Protein AF-A0A1X0QCR0-F1 (afdb_monomer_lite)

Secondary structure (DSSP, 8-state):
-------EEEEEEETTEEEEEETTEEEEEEE-SSHHHHHHHHHHHHTT---HHHHHHHHHHHHHS-TT-EEEES-HHHHHHIIIII---EEE-HHHHHHHGGGHHHHH-S-HHHHHHHHHHHHHHHHHTTHHHHHHHHHHHHHHHHHHHHHHHHHHHHTT-TTHHHH---HHHHHHHHHHHHHHTTT----S-HHHHHHHHH---SS---HHHHHHHHHHHHHHHHHHHHHHHHHHHHHHHHHHH-HHHHHHH--HHHHHHHHHHTTT-HHHHHHS-HHHHHHTT-HHHHHHHHHSTTSPPP--STGGGSHHHHT-TTHHHHHHHHHHHHHHHHHHHHHHHHH-

Foldseek 3Di:
DDPPDAWEWEWDDDLQWIFIDTPLHTDDTDGQPDLVSSLCQVVCLVVVNHDPVVVVVLLVVVVVDDLRHEYEDADPVSQVSCCPPVVGHYDYDPPVNVVSVVVVDVPRDPDPVVRVVSVVVSVCVVVVLCPLVVLVVVLVVLVVVLVVLLVVLLVLCCLFQVVVSVVDPDSLVSLVVLLVVLVVVVPDDDPPDPPVVVSVVPDPRPDDDDNVNSVVSNVSSVVSVVSVVVSVVSVVVSLVVCCVQQVLLCVLQVDSPLVSLLCVVVVSDLPVSLPDDLVCQLCAVVVVVQVVCVVPVPDDRDRDHSLLPDPVLVPDPPNNVVSSVSSVSSSVSSNVSVCVVPVD

Organism: NCBI:txid1081669

Structure (mmCIF, N/CA/C/O backbone):
data_AF-A0A1X0QCR0-F1
#
_entry.id   AF-A0A1X0QCR0-F1
#
loop_
_atom_site.group_PDB
_atom_site.id
_atom_site.type_symbol
_atom_site.label_atom_id
_atom_site.label_alt_id
_atom_site.label_comp_id
_atom_site.label_asym_id
_atom_site.label_entity_id
_atom_site.label_seq_id
_atom_site.pdbx_PDB_ins_code
_atom_site.Cartn_x
_atom_site.Cartn_y
_atom_site.Cartn_z
_atom_site.occupancy
_atom_site.B_iso_or_equiv
_atom_site.auth_seq_id
_atom_site.auth_comp_id
_atom_site.auth_asym_id
_atom_site.auth_atom_id
_atom_site.pdbx_PDB_model_num
ATOM 1 N N . MET A 1 1 ? 13.780 0.030 58.685 1.00 38.31 1 MET A N 1
ATOM 2 C CA . MET A 1 1 ? 13.747 0.295 57.231 1.00 38.31 1 MET A CA 1
ATOM 3 C C . MET A 1 1 ? 13.014 -0.879 56.593 1.00 38.31 1 MET A C 1
ATOM 5 O O . MET A 1 1 ? 13.618 -1.920 56.388 1.00 38.31 1 MET A O 1
ATOM 9 N N . PHE A 1 2 ? 11.688 -0.791 56.446 1.00 39.75 2 PHE A N 1
ATOM 10 C CA . PHE A 1 2 ? 10.903 -1.878 55.850 1.00 39.75 2 PHE A CA 1
ATOM 11 C C . PHE A 1 2 ? 11.213 -1.920 54.354 1.00 39.75 2 PHE A C 1
ATOM 13 O O . PHE A 1 2 ? 10.865 -0.988 53.629 1.00 39.75 2 PHE A O 1
ATOM 20 N N . ILE A 1 3 ? 11.904 -2.967 53.907 1.00 43.72 3 ILE A N 1
ATOM 21 C CA . ILE A 1 3 ? 12.048 -3.280 52.486 1.00 43.72 3 ILE A CA 1
ATOM 22 C C . ILE A 1 3 ? 10.630 -3.605 52.010 1.00 43.72 3 ILE A C 1
ATOM 24 O O . ILE A 1 3 ? 10.081 -4.645 52.359 1.00 43.72 3 ILE A O 1
ATOM 28 N N . LYS A 1 4 ? 9.979 -2.663 51.320 1.00 49.22 4 LYS A N 1
ATOM 29 C CA . LYS A 1 4 ? 8.677 -2.916 50.697 1.00 49.22 4 LYS A CA 1
ATOM 30 C C . LYS A 1 4 ? 8.915 -3.956 49.606 1.00 49.22 4 LYS A C 1
ATOM 32 O O . LYS A 1 4 ? 9.588 -3.644 48.628 1.00 49.22 4 LYS A O 1
ATOM 37 N N . GLU A 1 5 ? 8.410 -5.171 49.796 1.00 54.81 5 GLU A N 1
ATOM 38 C CA . GLU A 1 5 ? 8.389 -6.188 48.745 1.00 54.81 5 GLU A CA 1
ATOM 39 C C . GLU A 1 5 ? 7.627 -5.621 47.544 1.00 54.81 5 GLU A C 1
ATOM 41 O O . GLU A 1 5 ? 6.446 -5.280 47.642 1.00 54.81 5 GLU A O 1
ATOM 46 N N . THR A 1 6 ? 8.335 -5.436 46.433 1.00 64.56 6 THR A N 1
ATOM 47 C CA . THR A 1 6 ? 7.754 -5.013 45.163 1.00 64.56 6 THR A CA 1
ATOM 48 C C . THR A 1 6 ? 7.213 -6.246 44.455 1.00 64.56 6 THR A C 1
ATOM 50 O O . THR A 1 6 ? 7.964 -7.171 44.140 1.00 64.56 6 THR A O 1
ATOM 53 N N . ASN A 1 7 ? 5.906 -6.279 44.199 1.00 77.81 7 ASN A N 1
ATOM 54 C CA . ASN A 1 7 ? 5.314 -7.376 43.447 1.00 77.81 7 ASN A CA 1
ATOM 55 C C . ASN A 1 7 ? 5.505 -7.149 41.946 1.00 77.81 7 ASN A C 1
ATOM 57 O O . ASN A 1 7 ? 5.408 -6.026 41.441 1.00 77.81 7 ASN A O 1
ATOM 61 N N . LYS A 1 8 ? 5.775 -8.242 41.231 1.00 81.69 8 LYS A N 1
ATOM 62 C CA . LYS A 1 8 ? 5.911 -8.259 39.775 1.00 81.69 8 LYS A CA 1
ATOM 63 C C . LYS A 1 8 ? 4.679 -8.904 39.162 1.00 81.69 8 LYS A C 1
ATOM 65 O O . LYS A 1 8 ? 4.355 -10.054 39.455 1.00 81.69 8 LYS A O 1
ATOM 70 N N . TYR A 1 9 ? 4.018 -8.156 38.294 1.00 85.69 9 TYR A N 1
ATOM 71 C CA . TYR A 1 9 ? 2.889 -8.621 37.506 1.00 85.69 9 TYR A CA 1
ATOM 72 C C . TYR A 1 9 ? 3.331 -8.819 36.063 1.00 85.69 9 TYR A C 1
ATOM 74 O O . TYR A 1 9 ? 4.188 -8.095 35.573 1.00 85.69 9 TYR A O 1
ATOM 82 N N . TYR A 1 10 ? 2.740 -9.777 35.364 1.00 85.25 10 TYR A N 1
ATOM 83 C CA . TYR A 1 10 ? 3.115 -10.144 34.004 1.00 85.25 10 TYR A CA 1
ATOM 84 C C . TYR A 1 10 ? 1.912 -10.012 33.087 1.00 85.25 10 TYR A C 1
ATOM 86 O O . TYR A 1 10 ? 0.912 -10.704 33.288 1.00 85.25 10 TYR A O 1
ATOM 94 N N . LEU A 1 11 ? 2.012 -9.140 32.084 1.00 85.50 11 LEU A N 1
ATOM 95 C CA . LEU A 1 11 ? 0.997 -8.995 31.051 1.00 85.50 11 LEU A CA 1
ATOM 96 C C . LEU A 1 11 ? 1.223 -10.046 29.961 1.00 85.50 11 LEU A C 1
ATOM 98 O O . LEU A 1 11 ? 2.256 -10.072 29.293 1.00 85.50 11 LEU A O 1
ATOM 102 N N . LEU A 1 12 ? 0.226 -10.900 29.765 1.00 82.62 12 LEU A N 1
ATOM 103 C CA . LEU A 1 12 ? 0.170 -11.865 28.684 1.00 82.62 12 LEU A CA 1
ATOM 104 C C . LEU A 1 12 ? -0.829 -11.388 27.628 1.00 82.62 12 LEU A C 1
ATOM 106 O O . LEU A 1 12 ? -2.038 -11.330 27.865 1.00 82.62 12 LEU A O 1
ATOM 110 N N . GLU A 1 13 ? -0.304 -11.092 26.444 1.00 79.62 13 GLU A N 1
ATOM 111 C CA . GLU A 1 13 ? -1.092 -10.760 25.263 1.00 79.62 13 GLU A CA 1
ATOM 112 C C . GLU A 1 13 ? -1.375 -12.018 24.447 1.00 79.62 13 GLU A C 1
ATOM 114 O O . GLU A 1 13 ? -0.455 -12.745 24.054 1.00 79.62 13 GLU A O 1
ATOM 119 N N . ALA A 1 14 ? -2.652 -12.279 24.178 1.00 77.62 14 ALA A N 1
ATOM 120 C CA . ALA A 1 14 ? -3.066 -13.449 23.432 1.00 77.62 14 ALA A CA 1
ATOM 121 C C . ALA A 1 14 ? -4.138 -13.145 22.377 1.00 77.62 14 ALA A C 1
ATOM 123 O O . ALA A 1 14 ? -4.891 -12.178 22.506 1.00 77.62 14 ALA A O 1
ATOM 124 N N . PRO A 1 15 ? -4.286 -14.017 21.358 1.00 73.25 15 PRO A N 1
ATOM 125 C CA . PRO A 1 15 ? -5.301 -13.853 20.317 1.00 73.25 15 PRO A CA 1
ATOM 126 C C . PRO A 1 15 ? -6.730 -13.735 20.855 1.00 73.25 15 PRO A C 1
ATOM 128 O O . PRO A 1 15 ? -7.564 -13.084 20.239 1.00 73.25 15 PRO A O 1
ATOM 131 N N . MET A 1 16 ? -7.016 -14.363 21.999 1.00 76.44 16 MET A N 1
ATOM 132 C CA . MET A 1 16 ? -8.354 -14.421 22.598 1.00 76.44 16 MET A CA 1
ATOM 133 C C . MET A 1 16 ? -8.567 -13.415 23.735 1.00 76.44 16 MET A C 1
ATOM 135 O O . MET A 1 16 ? -9.680 -13.326 24.250 1.00 76.44 16 MET A O 1
ATOM 139 N N . GLY A 1 17 ? -7.539 -12.665 24.141 1.00 83.88 17 GLY A N 1
ATOM 140 C CA . GLY A 1 17 ? -7.666 -11.684 25.212 1.00 83.88 17 GLY A CA 1
ATOM 141 C C . GLY A 1 17 ? -6.346 -11.260 25.848 1.00 83.88 17 GLY A C 1
ATOM 142 O O . GLY A 1 17 ? -5.262 -11.620 25.392 1.00 83.88 17 GLY A O 1
ATOM 143 N N . LEU A 1 18 ? -6.467 -10.509 26.938 1.00 84.94 18 LEU A N 1
ATOM 144 C CA . LEU A 1 18 ? -5.365 -10.059 27.785 1.00 84.94 18 LEU A CA 1
ATOM 145 C C . LEU A 1 18 ? -5.492 -10.704 29.163 1.00 84.94 18 LEU A C 1
ATOM 147 O O . LEU A 1 18 ? -6.593 -10.801 29.708 1.00 84.94 18 LEU A O 1
ATOM 151 N N . ALA A 1 19 ? -4.378 -11.138 29.742 1.00 84.94 19 ALA A N 1
ATOM 152 C CA . ALA A 1 19 ? -4.336 -11.609 31.122 1.00 84.94 19 ALA A CA 1
ATOM 153 C C . ALA A 1 19 ? -3.150 -11.006 31.862 1.00 84.94 19 ALA A C 1
ATOM 155 O O . ALA A 1 19 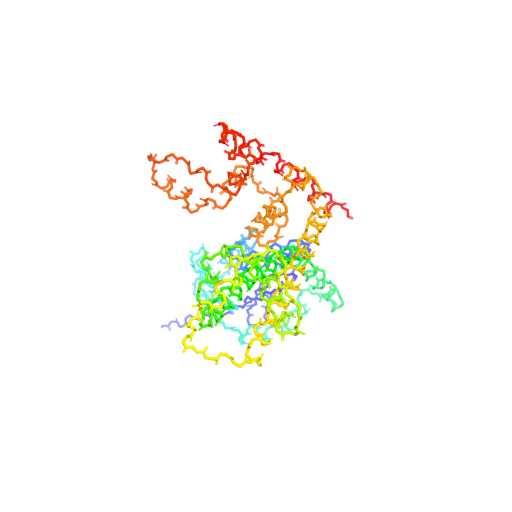? -2.090 -10.789 31.286 1.00 84.94 19 ALA A O 1
ATOM 156 N N . ILE A 1 20 ? -3.337 -10.760 33.151 1.00 86.31 20 ILE A N 1
ATOM 157 C CA . ILE A 1 20 ? -2.293 -10.332 34.068 1.00 86.31 20 ILE A CA 1
ATOM 158 C C . ILE A 1 20 ? -2.113 -11.429 35.109 1.00 86.31 20 ILE A C 1
ATOM 160 O O . ILE A 1 20 ? -3.081 -11.867 35.733 1.00 86.31 20 ILE A O 1
ATOM 164 N N . PHE A 1 21 ? -0.868 -11.849 35.303 1.00 83.12 21 PHE A N 1
ATOM 165 C CA . PHE A 1 21 ? -0.479 -12.846 36.293 1.00 83.12 21 PHE A CA 1
ATOM 166 C C . PHE A 1 21 ? 0.405 -12.223 37.369 1.00 83.12 21 PHE A C 1
ATOM 168 O O . PHE A 1 21 ? 1.190 -11.328 37.081 1.00 83.12 21 PHE A O 1
ATOM 175 N N . ASN A 1 22 ? 0.319 -12.731 38.593 1.00 83.94 22 ASN A N 1
ATOM 176 C CA . ASN A 1 22 ? 1.263 -12.458 39.673 1.00 83.94 22 ASN A CA 1
ATOM 177 C C . ASN A 1 22 ? 1.785 -13.803 40.183 1.00 83.94 22 ASN A C 1
ATOM 179 O O . ASN A 1 22 ? 0.985 -14.622 40.632 1.00 83.94 22 ASN A O 1
ATOM 183 N N . ASN A 1 23 ? 3.094 -14.051 40.080 1.00 74.12 23 ASN A N 1
ATOM 184 C CA . ASN A 1 23 ? 3.731 -15.300 40.523 1.00 74.12 23 ASN A CA 1
ATOM 185 C C . ASN A 1 23 ? 2.948 -16.566 40.102 1.00 74.12 23 ASN A C 1
ATOM 187 O O . ASN A 1 23 ? 2.582 -17.385 40.945 1.00 74.12 23 ASN A O 1
ATOM 191 N N . ASN A 1 24 ? 2.646 -16.690 38.801 1.00 71.19 24 ASN A N 1
ATOM 192 C CA . ASN A 1 24 ? 1.890 -17.801 38.189 1.00 71.19 24 ASN A CA 1
ATOM 193 C C . ASN A 1 24 ? 0.429 -17.963 38.657 1.00 71.19 24 ASN A C 1
ATOM 195 O O . ASN A 1 24 ? -0.231 -18.962 38.381 1.00 71.19 24 ASN A O 1
ATOM 199 N N . ARG A 1 25 ? -0.122 -16.973 39.363 1.00 78.56 25 ARG A N 1
ATOM 200 C CA . ARG A 1 25 ? -1.554 -16.908 39.669 1.00 78.56 25 ARG A CA 1
ATOM 201 C C . ARG A 1 25 ? -2.221 -15.862 38.800 1.00 78.56 25 ARG A C 1
ATOM 203 O O . ARG A 1 25 ? -1.715 -14.749 38.656 1.00 78.56 25 ARG A O 1
ATOM 210 N N . LEU A 1 26 ? -3.371 -16.219 38.238 1.00 80.50 26 LEU A N 1
ATOM 211 C CA . LEU A 1 26 ? -4.187 -15.289 37.470 1.00 80.50 26 LEU A CA 1
ATOM 212 C C . LEU A 1 26 ? -4.674 -14.163 38.388 1.00 80.50 26 LEU A C 1
ATOM 214 O O . LEU A 1 26 ? -5.344 -14.426 39.385 1.00 80.50 26 LEU A O 1
ATOM 218 N N . PHE A 1 27 ? -4.333 -12.923 38.049 1.00 82.69 27 PHE A N 1
ATOM 219 C CA . PHE A 1 27 ? -4.768 -11.738 38.783 1.00 82.69 27 PHE A CA 1
ATOM 220 C C . PHE A 1 27 ? -5.999 -11.111 38.133 1.00 82.69 27 PHE A C 1
ATOM 222 O O . PHE A 1 27 ? -7.003 -10.865 38.792 1.00 82.69 27 PHE A O 1
ATOM 229 N N . SER A 1 28 ? -5.931 -10.874 36.823 1.00 82.88 28 SER A N 1
ATOM 230 C CA . SER A 1 28 ? -7.040 -10.321 36.051 1.00 82.88 28 SER A CA 1
ATOM 231 C C . SER A 1 28 ? -7.006 -10.855 34.627 1.00 82.88 28 SER A C 1
ATOM 233 O O . SER A 1 28 ? -5.938 -11.128 34.081 1.00 82.88 28 SER A O 1
ATOM 235 N N . MET A 1 29 ? -8.175 -11.017 34.017 1.00 84.00 29 MET A N 1
ATOM 236 C CA . MET A 1 29 ? -8.309 -11.497 32.647 1.00 84.00 29 MET A CA 1
ATOM 237 C C . MET A 1 29 ? -9.437 -10.763 31.943 1.00 84.00 29 MET A C 1
ATOM 239 O O . MET A 1 29 ? -10.523 -10.596 32.493 1.00 84.00 29 MET A O 1
ATOM 243 N N . ARG A 1 30 ? -9.205 -10.433 30.674 1.00 84.06 30 ARG A N 1
ATOM 244 C CA . ARG A 1 30 ? -10.224 -9.926 29.766 1.00 84.06 30 ARG A CA 1
ATOM 245 C C . ARG A 1 30 ? -10.212 -10.728 28.474 1.00 84.06 30 ARG A C 1
ATOM 247 O O . ARG A 1 30 ? -9.225 -10.718 27.745 1.00 84.06 30 ARG A O 1
ATOM 254 N N . LYS A 1 31 ? -11.313 -11.428 28.195 1.00 83.19 31 LYS A N 1
ATOM 255 C CA . LYS A 1 31 ? -11.513 -12.136 26.923 1.00 83.19 31 LYS A CA 1
ATOM 256 C C . LYS A 1 31 ? -12.106 -11.186 25.889 1.00 83.19 31 LYS A C 1
ATOM 258 O O . LYS A 1 31 ? -12.946 -10.354 26.226 1.00 83.19 31 LYS A O 1
ATOM 263 N N . TYR A 1 32 ? -11.690 -11.329 24.638 1.00 83.12 32 TYR A N 1
ATOM 264 C CA . TYR A 1 32 ? -12.327 -10.633 23.528 1.00 83.12 32 TYR A CA 1
ATOM 265 C C . TYR A 1 32 ? -13.681 -11.272 23.224 1.00 83.12 32 TYR A C 1
ATOM 267 O O . TYR A 1 32 ? -13.812 -12.495 23.197 1.00 83.12 32 TYR A O 1
ATOM 275 N N . SER A 1 33 ? -14.693 -10.436 23.004 1.00 77.19 33 SER A N 1
ATOM 276 C CA . SER A 1 33 ? -16.074 -10.877 22.768 1.00 77.19 33 SER A CA 1
ATOM 277 C C . SER A 1 33 ? -16.274 -11.555 21.410 1.00 77.19 33 SER A C 1
ATOM 279 O O . SER A 1 33 ? -17.130 -12.425 21.278 1.00 77.19 33 SER A O 1
ATOM 281 N N . SER A 1 34 ? -15.488 -11.180 20.399 1.00 75.69 34 SER A N 1
ATOM 282 C CA . SER A 1 34 ? -15.561 -11.726 19.042 1.00 75.69 34 SER A CA 1
ATOM 283 C C . SER A 1 34 ? -14.207 -11.653 18.333 1.00 75.69 34 SER A C 1
ATOM 285 O O . SER A 1 34 ? -13.315 -10.910 18.752 1.00 75.69 34 SER A O 1
ATOM 287 N N . VAL A 1 35 ? -14.072 -12.380 17.216 1.00 71.50 35 VAL A N 1
ATOM 288 C CA . VAL A 1 35 ? -12.889 -12.310 16.334 1.00 71.50 35 VAL A CA 1
ATOM 289 C C . VAL A 1 35 ? -12.673 -10.878 15.824 1.00 71.50 35 VAL A C 1
ATOM 291 O O . VAL A 1 35 ? -11.534 -10.433 15.706 1.00 71.50 35 VAL A O 1
ATOM 294 N N . ASP A 1 36 ? -13.752 -10.127 15.585 1.00 66.38 36 ASP A N 1
ATOM 295 C CA . ASP A 1 36 ? -13.696 -8.708 15.210 1.00 66.38 36 ASP A CA 1
ATOM 296 C C . ASP A 1 36 ? -13.156 -7.814 16.316 1.00 66.38 36 ASP A C 1
ATOM 298 O O . ASP A 1 36 ? -12.321 -6.946 16.058 1.00 66.38 36 ASP A O 1
ATOM 302 N N . ASN A 1 37 ? -13.615 -8.032 17.549 1.00 73.69 37 ASN A N 1
ATOM 303 C CA . ASN A 1 37 ? -13.112 -7.283 18.690 1.00 73.69 37 ASN A CA 1
ATOM 304 C C . ASN A 1 37 ? -11.627 -7.605 18.929 1.00 73.69 37 ASN A C 1
ATOM 306 O O . ASN A 1 37 ? -10.811 -6.707 19.108 1.00 73.69 37 ASN A O 1
ATOM 310 N N . ALA A 1 38 ? -11.246 -8.880 18.827 1.00 75.88 38 ALA A N 1
ATOM 311 C CA . ALA A 1 38 ? -9.852 -9.298 18.925 1.00 75.88 38 ALA A CA 1
ATOM 312 C C . ALA A 1 38 ? -8.971 -8.675 17.839 1.00 75.88 38 ALA A C 1
ATOM 314 O O . ALA A 1 38 ? -7.887 -8.187 18.146 1.00 75.88 38 ALA A O 1
ATOM 315 N N . PHE A 1 39 ? -9.441 -8.643 16.590 1.00 71.12 39 PHE A N 1
ATOM 316 C CA . PHE A 1 39 ? -8.726 -7.997 15.493 1.00 71.12 39 PHE A CA 1
ATOM 317 C C . PHE A 1 39 ? -8.468 -6.516 15.797 1.00 71.12 39 PHE A C 1
ATOM 319 O O . PHE A 1 39 ? -7.309 -6.108 15.802 1.00 71.12 39 PHE A O 1
ATOM 326 N N . LYS A 1 40 ? -9.516 -5.747 16.135 1.00 71.81 40 LYS A N 1
ATOM 327 C CA . LYS A 1 40 ? -9.412 -4.314 16.477 1.00 71.81 40 LYS A CA 1
ATOM 328 C C . LYS A 1 40 ? -8.470 -4.056 17.652 1.00 71.81 40 LYS A C 1
ATOM 330 O O . LYS A 1 40 ? -7.679 -3.121 17.623 1.00 71.81 40 LYS A O 1
ATOM 335 N N . ASN A 1 41 ? -8.550 -4.887 18.685 1.00 75.44 41 ASN A N 1
ATOM 336 C CA . ASN A 1 41 ? -7.736 -4.744 19.885 1.00 75.44 41 ASN A CA 1
ATOM 337 C C . ASN A 1 41 ? -6.261 -5.069 19.623 1.00 75.44 41 ASN A C 1
ATOM 339 O O . ASN A 1 41 ? -5.390 -4.327 20.062 1.00 75.44 41 ASN A O 1
ATOM 343 N N . ILE A 1 42 ? -5.963 -6.119 18.856 1.00 74.25 42 ILE A N 1
ATOM 344 C CA . ILE A 1 42 ? -4.585 -6.503 18.517 1.00 74.25 42 ILE A CA 1
ATOM 345 C C . ILE A 1 42 ? -3.942 -5.490 17.561 1.00 74.25 42 ILE A C 1
ATOM 347 O O . ILE A 1 42 ? -2.775 -5.137 17.740 1.00 74.25 42 ILE A O 1
ATOM 351 N N . THR A 1 43 ? -4.671 -5.003 16.550 1.00 68.50 43 THR A N 1
ATOM 352 C CA . THR A 1 43 ? -4.166 -3.934 15.670 1.00 68.50 43 THR A CA 1
ATOM 353 C C . THR A 1 43 ? -4.006 -2.620 16.431 1.00 68.50 43 THR A C 1
ATOM 355 O O . THR A 1 43 ? -3.002 -1.934 16.249 1.00 68.50 43 THR A O 1
ATOM 358 N N . GLY A 1 44 ? -4.943 -2.307 17.329 1.00 71.69 44 GLY A N 1
ATOM 359 C CA . GLY A 1 44 ? -4.889 -1.150 18.217 1.00 71.69 44 GLY A CA 1
ATOM 360 C C . GLY A 1 44 ? -3.666 -1.159 19.131 1.00 71.69 44 GLY A C 1
ATOM 361 O O . GLY A 1 44 ? -2.953 -0.162 19.186 1.00 71.69 44 GLY A O 1
ATOM 362 N N . ILE A 1 45 ? -3.360 -2.296 19.767 1.00 73.56 45 ILE A N 1
ATOM 363 C CA . ILE A 1 45 ? -2.158 -2.471 20.600 1.00 73.56 45 ILE A CA 1
ATOM 364 C C . ILE A 1 45 ? -0.884 -2.196 19.788 1.00 73.56 45 ILE A C 1
ATOM 366 O O . ILE A 1 45 ? -0.054 -1.393 20.208 1.00 73.56 45 ILE A O 1
ATOM 370 N N . LYS A 1 46 ? -0.757 -2.784 18.589 1.00 70.62 46 LYS A N 1
ATOM 371 C CA . LYS A 1 46 ? 0.412 -2.577 17.713 1.00 70.62 46 LYS A CA 1
ATOM 372 C C . LYS A 1 46 ? 0.579 -1.130 17.250 1.00 70.62 46 LYS A C 1
ATOM 374 O O . LYS A 1 46 ? 1.701 -0.661 17.102 1.00 70.62 46 LYS A O 1
ATOM 379 N N . ASN A 1 47 ? -0.529 -0.437 17.001 1.00 66.75 47 ASN A N 1
ATOM 380 C CA . ASN A 1 47 ? -0.532 0.945 16.523 1.00 66.75 47 ASN A CA 1
ATOM 381 C C . ASN A 1 47 ? -0.585 1.977 17.668 1.00 66.75 47 ASN A C 1
ATOM 383 O O . ASN A 1 47 ? -0.728 3.167 17.391 1.00 66.75 47 ASN A O 1
ATOM 387 N N . LEU A 1 48 ? -0.518 1.540 18.935 1.00 68.69 48 LEU A N 1
ATOM 388 C CA . LEU A 1 48 ? -0.691 2.364 20.142 1.00 68.69 48 LEU A CA 1
ATOM 389 C C . LEU A 1 48 ? -2.042 3.101 20.232 1.00 68.69 48 LEU A C 1
ATOM 391 O O . LEU A 1 48 ? -2.190 4.070 20.978 1.00 68.69 48 LEU A O 1
ATOM 395 N N . ASN A 1 49 ? -3.053 2.633 19.500 1.00 70.38 49 ASN A N 1
ATOM 396 C CA . ASN A 1 49 ? -4.416 3.148 19.545 1.00 70.38 49 ASN A CA 1
ATOM 397 C C . ASN A 1 49 ? -5.315 2.164 20.301 1.00 70.38 49 ASN A C 1
ATOM 399 O O . ASN A 1 49 ? -5.996 1.323 19.714 1.00 70.38 49 ASN A O 1
ATOM 403 N N . PHE A 1 50 ? -5.259 2.236 21.628 1.00 74.31 50 PHE A N 1
ATOM 404 C CA . PHE A 1 50 ? -5.978 1.321 22.509 1.00 74.31 50 PHE A CA 1
ATOM 405 C C . PHE A 1 50 ? -7.473 1.640 22.548 1.00 74.31 50 PHE A C 1
ATOM 407 O O . PHE A 1 50 ? -7.866 2.792 22.738 1.00 74.31 50 PHE A O 1
ATOM 414 N N . SER A 1 51 ? -8.301 0.601 22.427 1.00 73.94 51 SER A N 1
ATOM 415 C CA . SER A 1 51 ? -9.742 0.703 22.646 1.00 73.94 51 SER A CA 1
ATOM 416 C C . SER A 1 51 ? -10.058 1.057 24.103 1.00 73.94 51 SER A C 1
ATOM 418 O O . SER A 1 51 ? -9.280 0.765 25.020 1.00 73.94 51 SER A O 1
ATOM 420 N N . ASP A 1 52 ? -11.231 1.647 24.334 1.00 75.50 52 ASP A N 1
ATOM 421 C CA . ASP A 1 52 ? -11.685 1.996 25.686 1.00 75.50 52 ASP A CA 1
ATOM 422 C C . ASP A 1 52 ? -11.783 0.761 26.596 1.00 75.50 52 ASP A C 1
ATOM 424 O O . ASP A 1 52 ? -11.509 0.846 27.792 1.00 75.50 52 ASP A O 1
ATOM 428 N N . GLU A 1 53 ? -12.068 -0.417 26.030 1.00 77.19 53 GLU A N 1
ATOM 429 C CA . GLU A 1 53 ? -12.063 -1.692 26.755 1.00 77.19 53 GLU A CA 1
ATOM 430 C C . GLU A 1 53 ? -10.675 -2.029 27.319 1.00 77.19 53 GLU A C 1
ATOM 432 O O . GLU A 1 53 ? -10.542 -2.417 28.481 1.00 77.19 53 GLU A O 1
ATOM 437 N N . ILE A 1 54 ? -9.617 -1.867 26.525 1.00 79.31 54 ILE A N 1
ATOM 438 C CA . ILE A 1 54 ? -8.253 -2.143 26.990 1.00 79.31 54 ILE A CA 1
ATOM 439 C C . ILE A 1 54 ? -7.814 -1.086 28.009 1.00 79.31 54 ILE A C 1
ATOM 441 O O . ILE A 1 54 ? -7.196 -1.415 29.022 1.00 79.31 54 ILE A O 1
ATOM 445 N N . ARG A 1 55 ? -8.179 0.182 27.798 1.00 80.44 55 ARG A N 1
ATOM 446 C CA . ARG A 1 55 ? -7.880 1.254 28.760 1.00 80.44 55 ARG A CA 1
ATOM 447 C C . ARG A 1 55 ? -8.536 0.999 30.112 1.00 80.44 55 ARG A C 1
ATOM 449 O O . ARG A 1 55 ? -7.861 1.081 31.134 1.00 80.44 55 ARG A O 1
ATOM 456 N N . LEU A 1 56 ? -9.817 0.624 30.122 1.00 82.06 56 LEU A N 1
ATOM 457 C CA . LEU A 1 56 ? -10.533 0.257 31.346 1.00 82.06 56 LEU A CA 1
ATOM 458 C C . LEU A 1 56 ? -9.849 -0.903 32.076 1.00 82.06 56 LEU A C 1
ATOM 460 O O . LEU A 1 56 ? -9.707 -0.844 33.292 1.00 82.06 56 LEU A O 1
ATOM 464 N N . PHE A 1 57 ? -9.357 -1.907 31.343 1.00 84.31 57 PHE A N 1
ATOM 465 C CA . PHE A 1 57 ? -8.637 -3.044 31.927 1.00 84.31 57 PHE A CA 1
ATOM 466 C C . PHE A 1 57 ? -7.371 -2.609 32.682 1.00 84.31 57 PHE A C 1
ATOM 468 O O . PHE A 1 57 ? -7.133 -3.038 33.811 1.00 84.31 57 PHE A O 1
ATOM 475 N N . PHE A 1 58 ? -6.578 -1.707 32.099 1.00 82.50 58 PHE A N 1
ATOM 476 C CA . PHE A 1 58 ? -5.382 -1.183 32.761 1.00 82.50 58 PHE A CA 1
ATOM 477 C C . PHE A 1 58 ? -5.704 -0.233 33.921 1.00 82.50 58 PHE A C 1
ATOM 479 O O . PHE A 1 58 ? -4.993 -0.229 34.926 1.00 82.50 58 PHE A O 1
ATOM 486 N N . VAL A 1 59 ? -6.785 0.544 33.828 1.00 82.38 59 VAL A N 1
ATOM 487 C CA . VAL A 1 59 ? -7.250 1.399 34.933 1.00 82.38 59 VAL A CA 1
ATOM 488 C C . VAL A 1 59 ? -7.734 0.557 36.118 1.00 82.38 59 VAL A C 1
ATOM 490 O O . VAL A 1 59 ? -7.430 0.887 37.264 1.00 82.38 59 VAL A O 1
ATOM 493 N N . GLU A 1 60 ? -8.452 -0.538 35.867 1.00 81.88 60 GLU A N 1
ATOM 494 C CA . GLU A 1 60 ? -8.859 -1.502 36.898 1.00 81.88 60 GLU A CA 1
ATOM 495 C C . GLU A 1 60 ? -7.647 -2.156 37.562 1.00 81.88 60 GLU A C 1
ATOM 497 O O . GLU A 1 60 ? -7.571 -2.192 38.791 1.00 81.88 60 GLU A O 1
ATOM 502 N N . TYR A 1 61 ? -6.659 -2.583 36.768 1.00 82.31 61 TYR A N 1
ATOM 503 C CA . TYR A 1 61 ? -5.386 -3.081 37.288 1.00 82.31 61 TYR A CA 1
ATOM 504 C C . TYR A 1 61 ? -4.708 -2.049 38.199 1.00 82.31 61 TYR A C 1
ATOM 506 O O . TYR A 1 61 ? -4.342 -2.373 39.326 1.00 82.31 61 TYR A O 1
ATOM 514 N N . LYS A 1 62 ? -4.612 -0.788 37.763 1.00 80.94 62 LYS A N 1
ATOM 515 C CA . LYS A 1 62 ? -3.994 0.280 38.556 1.00 80.94 62 LYS A CA 1
ATOM 516 C C . LYS A 1 62 ? -4.699 0.509 39.893 1.00 80.94 62 LYS A C 1
ATOM 518 O O . LYS A 1 62 ? -4.034 0.742 40.891 1.00 80.94 62 LYS A O 1
ATOM 523 N N . LYS A 1 63 ? -6.033 0.443 39.934 1.00 79.56 63 LYS A N 1
ATOM 524 C CA . LYS A 1 63 ? -6.792 0.590 41.190 1.00 79.56 63 LYS A CA 1
ATOM 525 C C . LYS A 1 63 ? -6.561 -0.571 42.160 1.00 79.56 63 LYS A C 1
ATOM 527 O O . LYS A 1 63 ? -6.662 -0.376 43.366 1.00 79.56 63 LYS A O 1
ATOM 532 N N . ALA A 1 64 ? -6.305 -1.767 41.637 1.00 77.75 64 ALA A N 1
ATOM 533 C CA . ALA A 1 64 ? -6.147 -2.980 42.431 1.00 77.75 64 ALA A CA 1
ATOM 534 C C . ALA A 1 64 ? -4.706 -3.208 42.925 1.00 77.75 64 ALA A C 1
ATOM 536 O O . ALA A 1 64 ? -4.486 -4.021 43.822 1.00 77.75 64 ALA A O 1
ATOM 537 N N . VAL A 1 65 ? -3.731 -2.506 42.345 1.00 79.62 65 VAL A N 1
ATOM 538 C CA . VAL A 1 65 ? -2.297 -2.716 42.568 1.00 79.62 65 VAL A CA 1
ATOM 539 C C . VAL A 1 65 ? -1.666 -1.492 43.232 1.00 79.62 65 VAL A C 1
ATOM 541 O O . VAL A 1 65 ? -2.159 -0.374 43.113 1.00 79.62 65 VAL A O 1
ATOM 544 N N . LYS A 1 66 ? -0.588 -1.695 43.994 1.00 76.00 66 LYS A N 1
ATOM 545 C CA . LYS A 1 66 ? 0.082 -0.607 44.713 1.00 76.00 66 LYS A CA 1
ATOM 546 C C . LYS A 1 66 ? 1.015 0.161 43.773 1.00 76.00 66 LYS A C 1
ATOM 548 O O . LYS A 1 66 ? 1.647 -0.431 42.906 1.00 76.00 66 LYS A O 1
ATOM 553 N N . ASP A 1 67 ? 1.198 1.462 44.012 1.00 69.31 67 ASP A N 1
ATOM 554 C CA . ASP A 1 67 ? 1.981 2.365 43.139 1.00 69.31 67 ASP A CA 1
ATOM 555 C C . ASP A 1 67 ? 3.467 1.987 42.944 1.00 69.31 67 ASP A C 1
ATOM 557 O O . ASP A 1 67 ? 4.155 2.550 42.090 1.00 69.31 67 ASP A O 1
ATOM 561 N N . TYR A 1 68 ? 3.996 1.075 43.762 1.00 65.25 68 TYR A N 1
ATOM 562 C CA . TYR A 1 68 ? 5.385 0.614 43.703 1.00 65.25 68 TYR A CA 1
ATOM 563 C C . TYR A 1 68 ? 5.571 -0.750 43.025 1.00 65.25 68 TYR A C 1
ATOM 565 O O . TYR A 1 68 ? 6.713 -1.190 42.892 1.00 65.25 68 TYR A O 1
ATOM 573 N N . ASP A 1 69 ? 4.493 -1.401 42.595 1.00 78.25 69 ASP A N 1
ATOM 574 C CA . ASP A 1 69 ? 4.555 -2.673 41.876 1.00 78.25 69 ASP A CA 1
ATOM 575 C C . ASP A 1 69 ? 4.860 -2.453 40.382 1.00 78.25 69 ASP A C 1
ATOM 577 O O . ASP A 1 69 ? 4.561 -1.398 39.815 1.00 78.25 69 ASP A O 1
ATOM 581 N N . PHE A 1 70 ? 5.464 -3.455 39.737 1.00 82.00 70 PHE A N 1
ATOM 582 C CA . PHE A 1 70 ? 5.886 -3.381 38.333 1.00 82.00 70 PHE A CA 1
ATOM 583 C C . PHE A 1 70 ? 5.052 -4.299 37.443 1.00 82.00 70 PHE A C 1
ATOM 585 O O . PHE A 1 70 ? 4.828 -5.462 37.784 1.00 82.00 70 PHE A O 1
ATOM 592 N N . LEU A 1 71 ? 4.652 -3.794 36.272 1.00 84.75 71 LEU A N 1
ATOM 593 C CA . LEU A 1 71 ? 4.047 -4.590 35.206 1.00 84.75 71 LEU A CA 1
ATOM 594 C C . LEU A 1 71 ? 5.090 -4.947 34.142 1.00 84.75 71 LEU A C 1
ATOM 596 O O . LEU A 1 71 ? 5.694 -4.081 33.519 1.00 84.75 71 LEU A O 1
ATOM 600 N N . ILE A 1 72 ? 5.283 -6.234 33.907 1.00 84.62 72 ILE A N 1
ATOM 601 C CA . ILE A 1 72 ? 6.212 -6.757 32.915 1.00 84.62 72 ILE A CA 1
ATOM 602 C C . ILE A 1 72 ? 5.465 -6.946 31.598 1.00 84.62 72 ILE A C 1
ATOM 604 O O . ILE A 1 72 ? 4.438 -7.628 31.557 1.00 84.62 72 ILE A O 1
ATOM 608 N N . VAL A 1 73 ? 5.982 -6.334 30.535 1.00 84.69 73 VAL A N 1
ATOM 609 C CA . VAL A 1 73 ? 5.378 -6.299 29.195 1.00 84.69 73 VAL A CA 1
ATOM 610 C C . VAL A 1 73 ? 6.359 -6.793 28.126 1.00 84.69 73 VAL A C 1
ATOM 612 O O . VAL A 1 73 ? 7.569 -6.838 28.353 1.00 84.69 73 VAL A O 1
ATOM 615 N N . ASN A 1 74 ? 5.841 -7.193 26.961 1.00 81.81 74 ASN A N 1
ATOM 616 C CA . ASN A 1 74 ? 6.665 -7.698 25.854 1.00 81.81 74 ASN A CA 1
ATOM 617 C C . ASN A 1 74 ? 7.276 -6.581 25.001 1.00 81.81 74 ASN A C 1
ATOM 619 O O . ASN A 1 74 ? 8.413 -6.717 24.551 1.00 81.81 74 ASN A O 1
ATOM 623 N N . ASP A 1 75 ? 6.529 -5.494 24.793 1.00 81.31 75 ASP A N 1
ATOM 624 C CA . ASP A 1 75 ? 6.871 -4.455 23.824 1.00 81.31 75 ASP A CA 1
ATOM 625 C C . ASP A 1 75 ? 7.283 -3.142 24.498 1.00 81.31 75 ASP A C 1
ATOM 627 O O . ASP A 1 75 ? 6.671 -2.675 25.464 1.00 81.31 75 ASP A O 1
ATOM 631 N N . LYS A 1 76 ? 8.329 -2.513 23.949 1.00 81.88 76 LYS A N 1
ATOM 632 C CA . LYS A 1 76 ? 8.867 -1.240 24.450 1.00 81.88 76 LYS A CA 1
ATOM 633 C C . LYS A 1 76 ? 7.885 -0.082 24.253 1.00 81.88 76 LYS A C 1
ATOM 635 O O . LYS A 1 76 ? 7.727 0.740 25.150 1.00 81.88 76 LYS A O 1
ATOM 640 N N . ASP A 1 77 ? 7.199 -0.052 23.117 1.00 79.06 77 ASP A N 1
ATOM 641 C CA . ASP A 1 77 ? 6.240 1.007 22.796 1.00 79.06 77 ASP A CA 1
ATOM 642 C C . ASP A 1 77 ? 5.018 0.952 23.727 1.00 79.06 77 ASP A C 1
ATOM 644 O O . ASP A 1 77 ? 4.525 1.979 24.197 1.00 79.06 77 ASP A O 1
ATOM 648 N N . LEU A 1 78 ? 4.580 -0.263 24.077 1.00 79.62 78 LEU A N 1
ATOM 649 C CA . LEU A 1 78 ? 3.508 -0.479 25.043 1.00 79.62 78 LEU A CA 1
ATOM 650 C C . LEU A 1 78 ? 3.923 -0.036 26.452 1.00 79.62 78 LEU A C 1
ATOM 652 O O . LEU A 1 78 ? 3.132 0.600 27.147 1.00 79.62 78 LEU A O 1
ATOM 656 N N . LYS A 1 79 ? 5.176 -0.290 26.854 1.00 83.81 79 LYS A N 1
ATOM 657 C CA . LYS A 1 79 ? 5.738 0.270 28.091 1.00 83.81 79 LYS A CA 1
ATOM 658 C C . LYS A 1 79 ? 5.650 1.801 28.101 1.00 83.81 79 LYS A C 1
ATOM 660 O O . LYS A 1 79 ? 5.135 2.363 29.066 1.00 83.81 79 LYS A O 1
ATOM 665 N N . GLU A 1 80 ? 6.130 2.469 27.050 1.00 82.00 80 GLU A N 1
ATOM 666 C CA . GLU A 1 80 ? 6.131 3.939 26.989 1.00 82.00 80 GLU A CA 1
ATOM 667 C C . GLU A 1 80 ? 4.710 4.515 27.069 1.00 82.00 80 GLU A C 1
ATOM 669 O O . GLU A 1 80 ? 4.486 5.521 27.746 1.00 82.00 80 GLU A O 1
ATOM 674 N N . TYR A 1 81 ? 3.740 3.857 26.429 1.00 80.56 81 TYR A N 1
ATOM 675 C CA . TYR A 1 81 ? 2.333 4.241 26.516 1.00 80.56 81 TYR A CA 1
ATOM 676 C C . TYR A 1 81 ? 1.777 4.103 27.939 1.00 80.56 81 TYR A C 1
ATOM 678 O O . TYR A 1 81 ? 1.172 5.041 28.462 1.00 80.56 81 TYR A O 1
ATOM 686 N N . LEU A 1 82 ? 1.997 2.957 28.590 1.00 81.94 82 LEU A N 1
ATOM 687 C CA . LEU A 1 82 ? 1.490 2.699 29.941 1.00 81.94 82 LEU A CA 1
ATOM 688 C C . LEU A 1 82 ? 2.070 3.663 30.983 1.00 81.94 82 LEU A C 1
ATOM 690 O O . LEU A 1 82 ? 1.347 4.098 31.882 1.00 81.94 82 LEU A O 1
ATOM 694 N N . GLU A 1 83 ? 3.346 4.028 30.848 1.00 83.69 83 GLU A N 1
ATOM 695 C CA . GLU A 1 83 ? 4.006 4.984 31.740 1.00 83.69 83 GLU A CA 1
ATOM 696 C C . GLU A 1 83 ? 3.487 6.414 31.537 1.00 83.69 83 GLU A C 1
ATOM 698 O O . GLU A 1 83 ? 3.244 7.116 32.519 1.00 83.69 83 GLU A O 1
ATOM 703 N N . ARG A 1 84 ? 3.273 6.847 30.286 1.00 82.00 84 ARG A N 1
ATOM 704 C CA . ARG A 1 84 ? 2.846 8.224 29.979 1.00 82.00 84 ARG A CA 1
ATOM 705 C C . ARG A 1 84 ? 1.359 8.474 30.208 1.00 82.00 84 ARG A C 1
ATOM 707 O O . ARG A 1 84 ? 1.004 9.487 30.799 1.00 82.00 84 ARG A O 1
ATOM 714 N N . GLU A 1 85 ? 0.500 7.579 29.730 1.00 78.69 85 GLU A N 1
ATOM 715 C CA . GLU A 1 85 ? -0.951 7.813 29.669 1.00 78.69 85 GLU A CA 1
ATOM 716 C C . GLU A 1 85 ? -1.679 7.272 30.902 1.00 78.69 85 GLU A C 1
ATOM 718 O O . GLU A 1 85 ? -2.585 7.911 31.432 1.00 78.69 85 GLU A O 1
ATOM 723 N N . ILE A 1 86 ? -1.279 6.093 31.388 1.00 76.75 86 ILE A N 1
ATOM 724 C CA . ILE A 1 86 ? -1.963 5.406 32.499 1.00 76.75 86 ILE A CA 1
ATOM 725 C C . ILE A 1 86 ? -1.175 5.551 33.813 1.00 76.75 86 ILE A C 1
ATOM 727 O O . ILE A 1 86 ? -1.726 5.356 34.903 1.00 76.75 86 ILE A O 1
ATOM 731 N N . ASN A 1 87 ? 0.091 5.982 33.744 1.00 80.94 87 ASN A N 1
ATOM 732 C CA . ASN A 1 87 ? 1.002 6.129 34.879 1.00 80.94 87 ASN A CA 1
ATOM 733 C C . ASN A 1 87 ? 1.107 4.813 35.679 1.00 80.94 87 ASN A C 1
ATOM 735 O O . ASN A 1 87 ? 0.818 4.764 36.876 1.00 80.94 87 ASN A O 1
ATOM 739 N N . ILE A 1 88 ? 1.438 3.734 34.960 1.00 82.38 88 ILE A N 1
ATOM 740 C CA . ILE A 1 88 ? 1.783 2.406 35.487 1.00 82.38 88 ILE A CA 1
ATOM 741 C C . ILE A 1 88 ? 3.285 2.200 35.280 1.00 82.38 88 ILE A C 1
ATOM 743 O O . ILE A 1 88 ? 3.787 2.429 34.183 1.00 82.38 88 ILE A O 1
ATOM 747 N N . ARG A 1 89 ? 4.005 1.736 36.308 1.00 81.19 89 ARG A N 1
ATOM 748 C CA . ARG A 1 89 ? 5.431 1.393 36.185 1.00 81.19 89 ARG A CA 1
ATOM 749 C C . ARG A 1 89 ? 5.590 0.079 35.431 1.00 81.19 89 ARG A C 1
ATOM 751 O O . ARG A 1 89 ? 5.071 -0.942 35.887 1.00 81.19 89 ARG A O 1
ATOM 758 N N . ALA A 1 90 ? 6.314 0.096 34.312 1.00 83.31 90 ALA A N 1
ATOM 759 C CA . ALA A 1 90 ? 6.479 -1.085 33.475 1.00 83.31 90 ALA A CA 1
ATOM 760 C C . ALA A 1 90 ? 7.946 -1.425 33.160 1.00 83.31 90 ALA A C 1
ATOM 762 O O . ALA A 1 90 ? 8.799 -0.560 32.951 1.00 83.31 90 ALA A O 1
ATOM 763 N N . GLU A 1 91 ? 8.246 -2.719 33.092 1.00 85.38 91 GLU A N 1
ATOM 764 C CA . GLU A 1 91 ? 9.542 -3.264 32.674 1.00 85.38 91 GLU A CA 1
ATOM 765 C C . GLU A 1 91 ? 9.356 -4.185 31.467 1.00 85.38 91 GLU A C 1
ATOM 767 O O . GLU A 1 91 ? 8.318 -4.822 31.314 1.00 85.38 91 GLU A O 1
ATOM 772 N N . VAL A 1 92 ? 10.357 -4.254 30.590 1.00 84.31 92 VAL A N 1
ATOM 773 C CA . VAL A 1 92 ? 10.318 -5.148 29.426 1.00 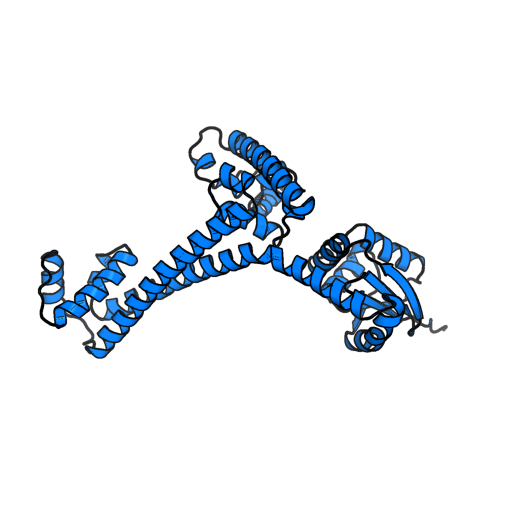84.31 92 VAL A CA 1
ATOM 774 C C . VAL A 1 92 ? 11.143 -6.390 29.745 1.00 84.31 92 VAL A C 1
ATOM 776 O O . VAL A 1 92 ? 12.357 -6.287 29.905 1.00 84.31 92 VAL A O 1
ATOM 779 N N . ASP A 1 93 ? 10.498 -7.555 29.824 1.00 83.00 93 ASP A N 1
ATOM 780 C CA . ASP A 1 93 ? 11.181 -8.848 29.976 1.00 83.00 93 ASP A CA 1
ATOM 781 C C . ASP A 1 93 ? 10.435 -9.966 29.231 1.00 83.00 93 ASP A C 1
ATOM 783 O O . ASP A 1 93 ? 9.505 -10.607 29.729 1.00 83.00 93 ASP A O 1
ATOM 787 N N . ILE A 1 94 ? 10.909 -10.233 28.015 1.00 78.12 94 ILE A N 1
ATOM 788 C CA . ILE A 1 94 ? 10.364 -11.251 27.109 1.00 78.12 94 ILE A CA 1
ATOM 789 C C . ILE A 1 94 ? 10.597 -12.671 27.659 1.00 78.12 94 ILE A C 1
ATOM 791 O O . ILE A 1 94 ? 9.806 -13.587 27.410 1.00 78.12 94 ILE A O 1
ATOM 795 N N . SER A 1 95 ? 11.688 -12.892 28.397 1.00 78.44 95 SER A N 1
ATOM 796 C CA . SER A 1 95 ? 12.079 -14.225 28.871 1.00 78.44 95 SER A CA 1
ATOM 797 C C . SER A 1 95 ? 11.166 -14.701 29.994 1.00 78.44 95 SER A C 1
ATOM 799 O O . SER A 1 95 ? 10.778 -15.871 30.022 1.00 78.44 95 SER A O 1
ATOM 801 N N . ALA A 1 96 ? 10.783 -13.796 30.893 1.00 76.50 96 ALA A N 1
ATOM 802 C CA . ALA A 1 96 ? 9.847 -14.110 31.961 1.00 76.50 96 ALA A CA 1
ATOM 803 C C . ALA A 1 96 ? 8.428 -14.370 31.427 1.00 76.50 96 ALA A C 1
ATOM 805 O O . ALA A 1 96 ? 7.793 -15.346 31.828 1.00 76.50 96 ALA A O 1
ATOM 806 N N . ILE A 1 97 ? 7.968 -13.590 30.443 1.00 73.56 97 ILE A N 1
ATOM 807 C CA . ILE A 1 97 ? 6.648 -13.791 29.824 1.00 73.56 97 ILE A CA 1
ATOM 808 C C . ILE A 1 97 ? 6.580 -15.129 29.068 1.00 73.56 97 ILE A C 1
ATOM 810 O O . ILE A 1 97 ? 5.568 -15.828 29.137 1.00 73.56 97 ILE A O 1
ATOM 814 N N . LYS A 1 98 ? 7.668 -15.562 28.410 1.00 74.38 98 LYS A N 1
ATOM 815 C CA . LYS A 1 98 ? 7.734 -16.891 27.767 1.00 74.38 98 LYS A CA 1
ATOM 816 C C . LYS A 1 98 ? 7.498 -18.047 28.743 1.00 74.38 98 LYS A C 1
ATOM 818 O O . LYS A 1 98 ? 6.882 -19.030 28.341 1.00 74.38 98 LYS A O 1
ATOM 823 N N . LYS A 1 99 ? 7.946 -17.940 30.000 1.00 74.44 99 LYS A N 1
ATOM 824 C CA . LYS A 1 99 ? 7.716 -18.978 31.024 1.00 74.44 99 LYS A CA 1
ATOM 825 C C . LYS A 1 99 ? 6.234 -19.096 31.392 1.00 74.44 99 LYS A C 1
ATOM 827 O O . LYS A 1 99 ? 5.735 -20.203 31.554 1.00 74.44 99 LYS A O 1
ATOM 832 N N . ILE A 1 100 ? 5.534 -17.965 31.448 1.00 73.06 100 ILE A N 1
ATOM 833 C CA . ILE A 1 100 ? 4.104 -17.875 31.792 1.00 73.06 100 ILE A CA 1
ATOM 834 C C . ILE A 1 100 ? 3.216 -18.251 30.598 1.00 73.06 100 ILE A C 1
ATOM 836 O O . ILE A 1 100 ? 2.087 -18.701 30.766 1.00 73.06 100 ILE A O 1
ATOM 840 N N . LYS A 1 101 ? 3.737 -18.160 29.370 1.00 69.00 101 LYS A N 1
ATOM 841 C CA . LYS A 1 101 ? 3.004 -18.500 28.142 1.00 69.00 101 LYS A CA 1
ATOM 842 C C . LYS A 1 101 ? 2.487 -19.945 28.110 1.00 69.00 101 LYS A C 1
ATOM 844 O O . LYS A 1 101 ? 1.497 -20.204 27.436 1.00 69.00 101 LYS A O 1
ATOM 849 N N . ASN A 1 102 ? 3.094 -20.870 28.853 1.00 67.25 102 ASN A N 1
ATOM 850 C CA . ASN A 1 102 ? 2.594 -22.244 28.975 1.00 67.25 102 ASN A CA 1
ATOM 851 C C . ASN A 1 102 ? 1.292 -22.335 29.795 1.00 67.25 102 ASN A C 1
ATOM 853 O O . ASN A 1 102 ? 0.472 -23.212 29.537 1.00 67.25 102 ASN A O 1
ATOM 857 N N . GLU A 1 103 ? 1.054 -21.399 30.717 1.00 66.88 103 GLU A N 1
ATOM 858 C CA . GLU A 1 103 ? -0.186 -21.298 31.507 1.00 66.88 103 GLU A CA 1
ATOM 859 C C . GLU A 1 103 ? -1.337 -20.658 30.713 1.00 66.88 103 GLU A C 1
ATOM 861 O O . GLU A 1 103 ? -2.473 -20.593 31.170 1.00 66.88 103 GLU A O 1
ATOM 866 N N . PHE A 1 104 ? -1.076 -20.220 29.479 1.00 65.12 104 PHE A N 1
ATOM 867 C CA . PHE A 1 104 ? -2.084 -19.644 28.595 1.00 65.12 104 PHE A CA 1
ATOM 868 C C . PHE A 1 104 ? -3.263 -20.595 28.335 1.00 65.12 104 PHE A C 1
ATOM 870 O O . PHE A 1 104 ? -4.427 -20.182 28.383 1.00 65.12 104 PHE A O 1
ATOM 877 N N . PHE A 1 105 ? -2.960 -21.869 28.060 1.00 63.22 105 PHE A N 1
ATOM 878 C CA . PHE A 1 105 ? -3.966 -22.850 27.656 1.00 63.22 105 PHE A CA 1
ATOM 879 C C . PHE A 1 105 ? -4.983 -23.128 28.758 1.00 63.22 105 PHE A C 1
ATOM 881 O O . PHE A 1 105 ? -6.156 -23.287 28.449 1.00 63.22 105 PHE A O 1
ATOM 888 N N . SER A 1 106 ? -4.574 -23.127 30.028 1.00 64.88 106 SER A N 1
ATOM 889 C CA . SER A 1 106 ? -5.494 -23.383 31.140 1.00 64.88 106 SER A CA 1
ATOM 890 C C . SER A 1 106 ? -6.460 -22.223 31.397 1.00 64.88 106 SER A C 1
ATOM 892 O O . SER A 1 106 ? -7.540 -22.439 31.942 1.00 64.88 106 SER A O 1
ATOM 894 N N . VAL A 1 107 ? -6.104 -21.000 30.993 1.00 67.31 107 VAL A N 1
ATOM 895 C CA . VAL A 1 107 ? -6.846 -19.780 31.345 1.00 67.31 107 VAL A CA 1
ATOM 896 C C . VAL A 1 107 ? -7.862 -19.366 30.273 1.00 67.31 107 VAL A C 1
ATOM 898 O O . VAL A 1 107 ? -9.000 -19.000 30.588 1.00 67.31 107 VAL A O 1
ATOM 901 N N . PHE A 1 108 ? -7.495 -19.428 28.990 1.00 65.25 108 PHE A N 1
ATOM 902 C CA . PHE A 1 108 ? -8.341 -18.868 27.929 1.00 65.25 108 PHE A CA 1
ATOM 903 C C . PHE A 1 108 ? -9.274 -19.876 27.257 1.00 65.25 108 PHE A C 1
ATOM 905 O O . PHE A 1 108 ? -10.405 -19.492 26.928 1.00 65.25 108 PHE A O 1
ATOM 912 N N . THR A 1 109 ? -8.868 -21.139 27.098 1.00 61.66 109 THR A N 1
ATOM 913 C CA . THR A 1 109 ? -9.628 -22.133 26.320 1.00 61.66 109 THR A CA 1
ATOM 914 C C . THR A 1 109 ? -9.644 -23.525 26.937 1.00 61.66 109 THR A C 1
ATOM 916 O O . THR A 1 109 ? -8.583 -24.050 27.243 1.00 61.66 109 THR A O 1
ATOM 919 N N . PRO A 1 110 ? -10.802 -24.203 26.976 1.00 59.44 110 PRO A N 1
ATOM 920 C CA . PRO A 1 110 ? -10.864 -25.603 27.383 1.00 59.44 110 PRO A CA 1
ATOM 921 C C . PRO A 1 110 ? -10.307 -26.577 26.323 1.00 59.44 110 PRO A C 1
ATOM 923 O O . PRO A 1 110 ? -9.991 -27.711 26.666 1.00 59.44 110 PRO A O 1
ATOM 926 N N . SER A 1 111 ? -10.175 -26.175 25.045 1.00 69.38 111 SER A N 1
ATOM 927 C CA . SER A 1 111 ? -9.682 -27.052 23.968 1.00 69.38 111 SER A CA 1
ATOM 928 C C . SER A 1 111 ? -8.755 -26.355 22.959 1.00 69.38 111 SER A C 1
ATOM 930 O O . SER A 1 111 ? -8.997 -25.233 22.510 1.00 69.38 111 SER A O 1
ATOM 932 N N . LEU A 1 112 ? -7.696 -27.069 22.556 1.00 73.69 112 LEU A N 1
ATOM 933 C CA . LEU A 1 112 ? -6.694 -26.621 21.576 1.00 73.69 112 LEU A CA 1
ATOM 934 C C . LEU A 1 112 ? -7.287 -26.415 20.168 1.00 73.69 112 LEU A C 1
ATOM 936 O O . LEU A 1 112 ? -6.834 -25.555 19.414 1.00 73.69 112 LEU A O 1
ATOM 940 N N . SER A 1 113 ? -8.320 -27.182 19.811 1.00 74.81 113 SER A N 1
ATOM 941 C CA . SER A 1 113 ? -8.988 -27.097 18.508 1.00 74.81 113 SER A CA 1
ATOM 942 C C . SER A 1 113 ? -9.695 -25.757 18.303 1.00 74.81 113 SER A C 1
ATOM 944 O O . SER A 1 113 ? -9.538 -25.142 17.247 1.00 74.81 113 SER A O 1
ATOM 946 N N . LEU A 1 114 ? -10.413 -25.275 19.322 1.00 70.62 114 LEU A N 1
ATOM 947 C CA . LEU A 1 114 ? -11.118 -23.995 19.273 1.00 70.62 114 LEU A CA 1
ATOM 948 C C . LEU A 1 114 ? -10.127 -22.833 19.145 1.00 70.62 114 LEU A C 1
ATOM 950 O O . LEU A 1 114 ? -10.341 -21.917 18.355 1.00 70.62 114 LEU A O 1
ATOM 954 N N . TYR A 1 115 ? -9.007 -22.909 19.872 1.00 74.88 115 TYR A N 1
ATOM 955 C CA . TYR A 1 115 ? -7.921 -21.937 19.772 1.00 74.88 115 TYR A CA 1
ATOM 956 C C . TYR A 1 115 ? -7.334 -21.887 18.358 1.00 74.88 115 TYR A C 1
ATOM 958 O O . TYR A 1 115 ? -7.213 -20.810 17.781 1.00 74.88 115 TYR A O 1
ATOM 966 N N . ASN A 1 116 ? -7.026 -23.041 17.759 1.00 77.69 116 ASN A N 1
ATOM 967 C CA . ASN A 1 116 ? -6.471 -23.091 16.407 1.00 77.69 116 ASN A CA 1
ATOM 968 C C . ASN A 1 116 ? -7.448 -22.532 15.365 1.00 77.69 116 ASN A C 1
ATOM 970 O O . ASN A 1 116 ? -7.043 -21.746 14.511 1.00 77.69 116 ASN A O 1
ATOM 974 N N . GLN A 1 117 ? -8.737 -22.874 15.457 1.00 75.31 117 GLN A N 1
ATOM 975 C CA . GLN A 1 117 ? -9.766 -22.292 14.589 1.00 75.31 117 GLN A CA 1
ATOM 976 C C . GLN A 1 117 ? -9.845 -20.772 14.758 1.00 75.31 117 GLN A C 1
ATOM 978 O O . GLN A 1 117 ? -9.865 -20.043 13.767 1.00 75.31 117 GLN A O 1
ATOM 983 N N . TYR A 1 118 ? -9.818 -20.289 16.000 1.00 75.19 118 TYR A N 1
ATOM 984 C CA . TYR A 1 118 ? -9.842 -18.865 16.308 1.00 75.19 118 TYR A CA 1
ATOM 985 C C . TYR A 1 118 ? -8.623 -18.131 15.733 1.00 75.19 118 TYR A C 1
ATOM 987 O O . TYR A 1 118 ? -8.769 -17.094 15.091 1.00 75.19 118 TYR A O 1
ATOM 995 N N . VAL A 1 119 ? -7.421 -18.689 15.901 1.00 75.69 119 VAL A N 1
ATOM 996 C CA . VAL A 1 119 ? -6.175 -18.134 15.353 1.00 75.69 119 VAL A CA 1
ATOM 997 C C . VAL A 1 119 ? -6.200 -18.108 13.827 1.00 75.69 119 VAL A C 1
ATOM 999 O O . VAL A 1 119 ? -5.767 -17.120 13.241 1.00 75.69 119 VAL A O 1
ATOM 1002 N N . VAL A 1 120 ? -6.730 -19.146 13.175 1.00 76.62 120 VAL A N 1
ATOM 1003 C CA . VAL A 1 120 ? -6.870 -19.186 11.710 1.00 76.62 120 VAL A CA 1
ATOM 1004 C C . VAL A 1 120 ? -7.879 -18.151 11.213 1.00 76.62 120 VAL A C 1
ATOM 1006 O O . VAL A 1 120 ? -7.630 -17.482 10.214 1.00 76.62 120 VAL A O 1
ATOM 1009 N N . LEU A 1 121 ? -9.013 -17.982 11.894 1.00 71.62 121 LEU A N 1
ATOM 1010 C CA . LEU A 1 121 ? -9.995 -16.955 11.536 1.00 71.62 121 LEU A CA 1
ATOM 1011 C C . LEU A 1 121 ? -9.423 -15.546 11.730 1.00 71.62 121 LEU A C 1
ATOM 1013 O O . LEU A 1 121 ? -9.570 -14.694 10.853 1.00 71.62 121 LEU A O 1
ATOM 1017 N N . LEU A 1 122 ? -8.714 -15.318 12.837 1.00 68.94 122 LEU A N 1
ATOM 1018 C CA . LEU A 1 122 ? -8.042 -14.054 13.118 1.00 68.94 122 LEU A CA 1
ATOM 1019 C C . LEU A 1 122 ? -6.936 -13.767 12.093 1.00 68.94 122 LEU A C 1
ATOM 1021 O O . LEU A 1 122 ? -6.837 -12.646 11.601 1.00 68.94 122 LEU A O 1
ATOM 1025 N N . SER A 1 123 ? -6.125 -14.768 11.734 1.00 66.62 123 SER A N 1
ATOM 1026 C CA . SER A 1 123 ? -5.065 -14.609 10.737 1.00 66.62 123 SER A CA 1
ATOM 1027 C C . SER A 1 123 ? -5.652 -14.316 9.361 1.00 66.62 123 SER A C 1
ATOM 1029 O O . SER A 1 123 ? -5.229 -13.356 8.726 1.00 66.62 123 SER A O 1
ATOM 1031 N N . LYS A 1 124 ? -6.696 -15.035 8.933 1.00 64.94 124 LYS A N 1
ATOM 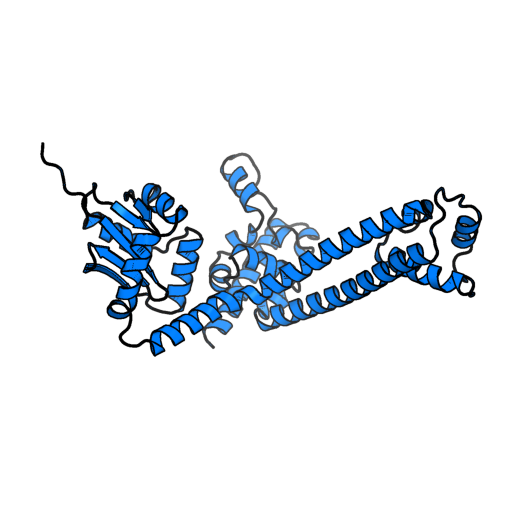1032 C CA . LYS A 1 124 ? -7.420 -14.707 7.698 1.00 64.94 124 LYS A CA 1
ATOM 1033 C C . LYS A 1 124 ? -7.891 -13.257 7.693 1.00 64.94 124 LYS A C 1
ATOM 1035 O O . LYS A 1 124 ? -7.666 -12.587 6.700 1.00 64.94 124 LYS A O 1
ATOM 1040 N N . LYS A 1 125 ? -8.444 -12.750 8.798 1.00 63.97 125 LYS A N 1
ATOM 1041 C CA . LYS A 1 125 ? -8.899 -11.353 8.910 1.00 63.97 125 LYS A CA 1
ATOM 1042 C C . LYS A 1 125 ? -7.746 -10.338 8.905 1.00 63.97 125 LYS A C 1
ATOM 1044 O O . LYS A 1 125 ? -7.871 -9.264 8.323 1.00 63.97 125 LYS A O 1
ATOM 1049 N N . LEU A 1 126 ? -6.605 -10.697 9.502 1.00 60.31 126 LEU A N 1
ATOM 1050 C CA . LEU A 1 126 ? -5.360 -9.917 9.451 1.00 60.31 126 LEU A CA 1
ATOM 1051 C C . LEU A 1 126 ? -4.753 -9.846 8.049 1.00 60.31 126 LEU A C 1
ATOM 1053 O O . LEU A 1 126 ? -4.159 -8.827 7.705 1.00 60.31 126 LEU A O 1
ATOM 1057 N N . TYR A 1 127 ? -4.893 -10.899 7.244 1.00 57.53 127 TYR A N 1
ATOM 1058 C CA . TYR A 1 127 ? -4.254 -10.994 5.931 1.00 57.53 127 TYR A CA 1
ATOM 1059 C C . TYR A 1 127 ? -5.186 -10.680 4.748 1.00 57.53 127 TYR A C 1
ATOM 1061 O O . TYR A 1 127 ? -4.698 -10.170 3.742 1.00 57.53 127 TYR A O 1
ATOM 1069 N N . SER A 1 128 ? -6.503 -10.903 4.852 1.00 55.31 128 SER A N 1
ATOM 1070 C CA . SER A 1 128 ? -7.470 -10.695 3.756 1.00 55.31 128 SER A CA 1
ATOM 1071 C C . SER A 1 128 ? -7.546 -9.237 3.310 1.00 55.31 128 SER A C 1
ATOM 1073 O O . SER A 1 128 ? -7.665 -8.942 2.127 1.00 55.31 128 SER A O 1
ATOM 1075 N N . ASN A 1 129 ? -7.390 -8.311 4.253 1.00 59.84 129 ASN A N 1
ATOM 1076 C CA . ASN A 1 129 ? -7.461 -6.876 3.995 1.00 59.84 129 ASN A CA 1
ATOM 1077 C C . ASN A 1 129 ? -6.151 -6.281 3.435 1.00 59.84 129 ASN A C 1
ATOM 1079 O O . ASN A 1 129 ? -6.119 -5.122 3.020 1.00 59.84 129 ASN A O 1
ATOM 1083 N N . ASN A 1 130 ? -5.079 -7.079 3.368 1.00 69.62 130 ASN A N 1
ATOM 1084 C CA . ASN A 1 130 ? -3.768 -6.648 2.883 1.00 69.62 130 ASN A CA 1
ATOM 1085 C C . ASN A 1 130 ? -3.505 -7.010 1.417 1.00 69.62 130 ASN A C 1
ATOM 1087 O O . ASN A 1 130 ? -2.524 -6.529 0.858 1.00 69.62 130 ASN A O 1
ATOM 1091 N N . GLU A 1 131 ? -4.353 -7.814 0.766 1.00 81.06 131 GLU A N 1
ATOM 1092 C CA . GLU A 1 131 ? -4.123 -8.229 -0.626 1.00 81.06 131 GLU A CA 1
ATOM 1093 C C . GLU A 1 131 ? -4.091 -7.025 -1.583 1.00 81.06 131 GLU A C 1
ATOM 1095 O O . GLU A 1 131 ? -3.138 -6.871 -2.347 1.00 81.06 131 GLU A O 1
ATOM 1100 N N . LEU A 1 132 ? -5.066 -6.111 -1.483 1.00 86.69 132 LEU A N 1
ATOM 1101 C CA . LEU A 1 132 ? -5.108 -4.889 -2.300 1.00 86.69 132 LEU A CA 1
ATOM 1102 C C . LEU A 1 132 ? -3.894 -3.980 -2.059 1.00 86.69 132 LEU A C 1
ATOM 1104 O O . LEU A 1 132 ? -3.330 -3.424 -3.004 1.00 86.69 132 LEU A O 1
ATOM 1108 N N . ILE A 1 133 ? -3.472 -3.845 -0.798 1.00 86.38 133 ILE A N 1
ATOM 1109 C CA . ILE A 1 133 ? -2.292 -3.050 -0.434 1.00 86.38 133 ILE A CA 1
ATOM 1110 C C . ILE A 1 133 ? -1.026 -3.695 -0.997 1.00 86.38 133 ILE A C 1
ATOM 1112 O O . ILE A 1 133 ? -0.202 -2.999 -1.586 1.00 86.38 133 ILE A O 1
ATOM 1116 N N . ASN A 1 134 ? -0.887 -5.014 -0.876 1.00 87.44 134 ASN A N 1
ATOM 1117 C CA . ASN A 1 134 ? 0.262 -5.752 -1.387 1.00 87.44 134 ASN A CA 1
ATOM 1118 C C . ASN A 1 134 ? 0.351 -5.661 -2.912 1.00 87.44 134 ASN A C 1
ATOM 1120 O O . ASN A 1 134 ? 1.419 -5.352 -3.435 1.00 87.44 134 ASN A O 1
ATOM 1124 N N . LEU A 1 135 ? -0.764 -5.841 -3.627 1.00 90.38 135 LEU A N 1
ATOM 1125 C CA . LEU A 1 135 ? -0.819 -5.658 -5.081 1.00 90.38 135 LEU A CA 1
ATOM 1126 C C . LEU A 1 135 ? -0.418 -4.235 -5.491 1.00 90.38 135 LEU A C 1
ATOM 1128 O O . LEU A 1 135 ? 0.343 -4.059 -6.442 1.00 90.38 135 LEU A O 1
ATOM 1132 N N . SER A 1 136 ? -0.870 -3.218 -4.751 1.00 91.44 136 SER A N 1
ATOM 1133 C CA . SER A 1 136 ? -0.463 -1.829 -4.984 1.00 91.44 136 SER A CA 1
ATOM 1134 C C . SER A 1 136 ? 1.024 -1.600 -4.723 1.00 91.44 136 SER A C 1
ATOM 1136 O O . SER A 1 136 ? 1.676 -0.930 -5.519 1.00 91.44 136 SER A O 1
ATOM 1138 N N . ASN A 1 137 ? 1.582 -2.178 -3.660 1.00 90.50 137 ASN A N 1
ATOM 1139 C CA . ASN A 1 137 ? 3.009 -2.074 -3.354 1.00 90.50 137 ASN A CA 1
ATOM 1140 C C . ASN A 1 137 ? 3.864 -2.769 -4.422 1.00 90.50 137 ASN A C 1
ATOM 1142 O O . ASN A 1 137 ? 4.902 -2.240 -4.813 1.00 90.50 137 ASN A O 1
ATOM 1146 N N . ILE A 1 138 ? 3.416 -3.917 -4.941 1.00 92.75 138 ILE A N 1
ATOM 1147 C CA . ILE A 1 138 ? 4.054 -4.593 -6.079 1.00 92.75 138 ILE A CA 1
ATOM 1148 C C . ILE A 1 138 ? 4.012 -3.682 -7.310 1.00 92.75 138 ILE A C 1
ATOM 1150 O O . ILE A 1 138 ? 5.040 -3.475 -7.946 1.00 92.75 138 ILE A O 1
ATOM 1154 N N . TYR A 1 139 ? 2.859 -3.088 -7.626 1.00 94.31 139 TYR A N 1
ATOM 1155 C CA . TYR A 1 139 ? 2.721 -2.168 -8.758 1.00 94.31 139 TYR A CA 1
ATOM 1156 C C . TYR A 1 139 ? 3.646 -0.939 -8.653 1.00 94.31 139 TYR A C 1
ATOM 1158 O O . TYR A 1 139 ? 4.312 -0.589 -9.628 1.00 94.31 139 TYR A O 1
ATOM 1166 N N . GLU A 1 140 ? 3.714 -0.301 -7.480 1.00 92.56 140 GLU A N 1
ATOM 1167 C CA . GLU A 1 140 ? 4.601 0.844 -7.208 1.00 92.56 140 GLU A CA 1
ATOM 1168 C C . GLU A 1 140 ? 6.083 0.447 -7.296 1.00 92.56 140 GLU A C 1
ATOM 1170 O O . GLU A 1 140 ? 6.905 1.175 -7.857 1.00 92.56 140 GLU A O 1
ATOM 1175 N N . THR A 1 141 ? 6.424 -0.743 -6.799 1.00 94.25 141 THR A N 1
ATOM 1176 C CA . THR A 1 141 ? 7.788 -1.278 -6.875 1.00 94.25 141 THR A CA 1
ATOM 1177 C C . THR A 1 141 ? 8.175 -1.552 -8.327 1.00 94.25 141 THR A C 1
ATOM 1179 O O . THR A 1 141 ? 9.226 -1.106 -8.767 1.00 94.25 141 THR A O 1
ATOM 1182 N N . LEU A 1 142 ? 7.301 -2.182 -9.119 1.00 94.88 142 LEU A N 1
ATOM 1183 C CA . LEU A 1 142 ? 7.534 -2.392 -10.551 1.00 94.88 142 LEU A CA 1
ATOM 1184 C C . LEU A 1 142 ? 7.749 -1.067 -11.289 1.00 94.88 142 LEU A C 1
ATOM 1186 O O . LEU A 1 142 ? 8.628 -0.986 -12.139 1.00 94.88 142 LEU A O 1
ATOM 1190 N N . ASP A 1 143 ? 6.986 -0.020 -10.965 1.00 93.31 143 ASP A N 1
ATOM 1191 C CA . ASP A 1 143 ? 7.159 1.296 -11.586 1.00 93.31 143 ASP A CA 1
ATOM 1192 C C . ASP A 1 143 ? 8.536 1.904 -11.296 1.00 93.31 143 ASP A C 1
ATOM 1194 O O . ASP A 1 143 ? 9.249 2.328 -12.208 1.00 93.31 143 ASP A O 1
ATOM 1198 N N . THR A 1 144 ? 8.945 1.895 -10.027 1.00 94.88 144 THR A N 1
ATOM 1199 C CA . THR A 1 144 ? 10.260 2.411 -9.629 1.00 94.88 144 THR A CA 1
ATOM 1200 C C . THR A 1 144 ? 11.398 1.570 -10.210 1.00 94.88 144 THR A C 1
ATOM 1202 O O . THR A 1 144 ? 12.375 2.136 -10.705 1.00 94.88 144 THR A O 1
ATOM 1205 N N . THR A 1 145 ? 11.259 0.240 -10.247 1.00 94.25 145 THR A N 1
ATOM 1206 C CA . THR A 1 145 ? 12.220 -0.670 -10.883 1.00 94.25 145 THR A CA 1
ATOM 1207 C C . THR A 1 145 ? 12.338 -0.414 -12.384 1.00 94.25 145 THR A C 1
ATOM 1209 O O . THR A 1 145 ? 13.458 -0.277 -12.870 1.00 94.25 145 THR A O 1
ATOM 1212 N N . ILE A 1 146 ? 11.223 -0.294 -13.117 1.00 93.88 146 ILE A N 1
ATOM 1213 C CA . ILE A 1 146 ? 11.230 0.001 -14.560 1.00 93.88 146 ILE A CA 1
ATOM 1214 C C . ILE A 1 146 ? 11.946 1.326 -14.817 1.00 93.88 146 ILE A C 1
ATOM 1216 O O . ILE A 1 146 ? 12.867 1.371 -15.626 1.00 93.88 146 ILE A O 1
ATOM 1220 N N . ASN A 1 147 ? 11.577 2.395 -14.105 1.00 91.94 147 ASN A N 1
ATOM 1221 C CA . ASN A 1 147 ? 12.183 3.711 -14.312 1.00 91.94 147 ASN A CA 1
ATOM 1222 C C . ASN A 1 147 ? 13.684 3.705 -14.004 1.00 91.94 147 ASN A C 1
ATOM 1224 O O . ASN A 1 147 ? 14.474 4.247 -14.775 1.00 91.94 147 ASN A O 1
ATOM 1228 N N . THR A 1 148 ? 14.084 3.046 -12.917 1.00 93.88 148 THR A N 1
ATOM 1229 C CA . THR A 1 148 ? 15.496 2.938 -12.532 1.00 93.88 148 THR A CA 1
ATOM 1230 C C . THR A 1 148 ? 16.290 2.140 -13.561 1.00 93.88 148 THR A C 1
ATOM 1232 O O . THR A 1 148 ? 17.330 2.612 -14.012 1.00 93.88 148 THR A O 1
ATOM 1235 N N . ARG A 1 149 ? 15.795 0.971 -13.992 1.00 93.56 149 ARG A N 1
ATOM 1236 C CA . ARG A 1 149 ? 16.462 0.156 -15.020 1.00 93.56 149 ARG A CA 1
ATOM 1237 C C . ARG A 1 149 ? 16.548 0.896 -16.356 1.00 93.56 149 ARG A C 1
ATOM 1239 O O . ARG A 1 149 ? 17.617 0.928 -16.951 1.00 93.56 149 ARG A O 1
ATOM 1246 N N . CYS A 1 150 ? 15.480 1.576 -16.781 1.00 91.50 150 CYS A N 1
ATOM 1247 C CA . CYS A 1 150 ? 15.485 2.408 -17.987 1.00 91.50 150 CYS A CA 1
ATOM 1248 C C . CYS A 1 150 ? 16.566 3.493 -17.935 1.00 91.50 150 CYS A C 1
ATOM 1250 O O . CYS A 1 150 ? 17.301 3.659 -18.904 1.00 91.50 150 CYS A O 1
ATOM 1252 N N . MET A 1 151 ? 16.690 4.215 -16.815 1.00 89.75 151 MET A N 1
ATOM 1253 C CA . MET A 1 151 ? 17.746 5.221 -16.652 1.00 89.75 151 MET A CA 1
ATOM 1254 C C . MET A 1 151 ? 19.141 4.590 -16.748 1.00 89.75 151 MET A C 1
ATOM 1256 O O . MET A 1 151 ? 19.987 5.116 -17.463 1.00 89.75 151 MET A O 1
ATOM 1260 N N . ARG A 1 152 ? 19.363 3.427 -16.120 1.00 91.31 152 ARG A N 1
ATOM 1261 C CA . ARG A 1 152 ? 20.654 2.720 -16.178 1.00 91.31 152 ARG A CA 1
ATOM 1262 C C . ARG A 1 152 ? 21.009 2.225 -17.577 1.00 91.31 152 ARG A C 1
ATOM 1264 O O . ARG A 1 152 ? 22.143 2.415 -18.000 1.00 91.31 152 ARG A O 1
ATOM 1271 N N . ILE A 1 153 ? 20.056 1.661 -18.322 1.00 89.56 153 ILE A N 1
ATOM 1272 C CA . ILE A 1 153 ? 20.277 1.274 -19.725 1.00 89.56 153 ILE A CA 1
ATOM 1273 C C . ILE A 1 153 ? 20.609 2.506 -20.573 1.00 89.56 153 ILE A C 1
ATOM 1275 O O . ILE A 1 153 ? 21.513 2.449 -21.403 1.00 89.56 153 ILE A O 1
ATOM 1279 N N . ARG A 1 154 ? 19.903 3.626 -20.368 1.00 87.81 154 ARG A N 1
ATOM 1280 C CA . ARG A 1 154 ? 20.166 4.875 -21.100 1.00 87.81 154 ARG A CA 1
ATOM 1281 C C . ARG A 1 154 ? 21.571 5.399 -20.833 1.00 87.81 154 ARG A C 1
ATOM 1283 O O . ARG A 1 154 ? 22.262 5.733 -21.785 1.00 87.81 154 ARG A O 1
ATOM 1290 N N . GLU A 1 155 ? 21.998 5.433 -19.574 1.00 87.50 155 GLU A N 1
ATOM 1291 C CA . GLU A 1 155 ? 23.363 5.815 -19.193 1.00 87.50 155 GLU A CA 1
ATOM 1292 C C . GLU A 1 155 ? 24.405 4.872 -19.806 1.00 87.50 155 GLU A C 1
ATOM 1294 O O . GLU A 1 155 ? 25.399 5.334 -20.361 1.00 87.50 155 GLU A O 1
ATOM 1299 N N . TRP A 1 156 ? 24.162 3.558 -19.756 1.00 86.31 156 TRP A N 1
ATOM 1300 C CA . TRP A 1 156 ? 25.098 2.562 -20.273 1.00 86.31 156 TRP A CA 1
ATOM 1301 C C . TRP A 1 156 ? 25.245 2.654 -21.794 1.00 86.31 156 TRP A C 1
ATOM 1303 O O . TRP A 1 156 ? 26.364 2.707 -22.303 1.00 86.31 156 TRP A O 1
ATOM 1313 N N . TYR A 1 157 ? 24.133 2.758 -22.524 1.00 83.19 157 TYR A N 1
ATOM 1314 C CA . TYR A 1 157 ? 24.161 2.894 -23.979 1.00 83.19 157 TYR A CA 1
ATOM 1315 C C . TYR A 1 157 ? 24.647 4.276 -24.436 1.00 83.19 157 TYR A C 1
ATOM 1317 O O . TYR A 1 157 ? 25.273 4.386 -25.486 1.00 83.19 157 TYR A O 1
ATOM 1325 N N . ALA A 1 158 ? 24.443 5.336 -23.647 1.00 83.75 158 ALA A N 1
ATOM 1326 C CA . ALA A 1 158 ? 24.988 6.660 -23.952 1.00 83.75 158 ALA A CA 1
ATOM 1327 C C . ALA A 1 158 ? 26.528 6.688 -23.958 1.00 83.75 158 ALA A C 1
ATOM 1329 O O . ALA A 1 158 ? 27.110 7.548 -24.610 1.00 83.75 158 ALA A O 1
ATOM 1330 N N . MET A 1 159 ? 27.203 5.740 -23.293 1.00 81.56 159 MET A N 1
ATOM 1331 C CA . MET A 1 159 ? 28.661 5.588 -23.416 1.00 81.56 159 MET A CA 1
ATOM 1332 C C . MET A 1 159 ? 29.090 5.121 -24.816 1.00 81.56 159 MET A C 1
ATOM 1334 O O . MET A 1 159 ? 30.222 5.378 -25.216 1.00 81.56 159 MET A O 1
ATOM 1338 N N . HIS A 1 160 ? 28.202 4.426 -25.533 1.00 75.81 160 HIS A N 1
ATOM 1339 C CA . HIS A 1 160 ? 28.399 3.986 -26.912 1.00 75.81 160 HIS A CA 1
ATOM 1340 C C . HIS A 1 160 ? 27.923 5.056 -27.905 1.00 75.81 160 HIS A C 1
ATOM 1342 O O . HIS A 1 160 ? 28.671 5.479 -28.781 1.00 75.81 160 HIS A O 1
ATOM 1348 N N . PHE A 1 161 ? 26.684 5.526 -27.735 1.00 74.81 161 PHE A N 1
ATOM 1349 C CA . PHE A 1 161 ? 26.015 6.459 -28.640 1.00 74.81 161 PHE A CA 1
ATOM 1350 C C . PHE A 1 161 ? 25.309 7.570 -27.827 1.00 74.81 161 PHE A C 1
ATOM 1352 O O . PHE A 1 161 ? 24.109 7.475 -27.536 1.00 74.81 161 PHE A O 1
ATOM 1359 N N . PRO A 1 162 ? 26.049 8.615 -27.401 1.00 74.25 162 PRO A N 1
ATOM 1360 C CA . PRO A 1 162 ? 25.562 9.630 -26.456 1.00 74.25 162 PRO A CA 1
ATOM 1361 C C . PRO A 1 162 ? 24.391 10.460 -26.998 1.00 74.25 162 PRO A C 1
ATOM 1363 O O . PRO A 1 162 ? 23.494 10.848 -26.243 1.00 74.25 162 PRO A O 1
ATOM 1366 N N . GLU A 1 163 ? 24.357 10.670 -28.314 1.00 72.81 163 GLU A N 1
ATOM 1367 C CA . GLU A 1 163 ? 23.359 11.478 -29.025 1.00 72.81 163 GLU A CA 1
ATOM 1368 C C . GLU A 1 163 ? 21.957 10.853 -29.019 1.00 72.81 163 GLU A C 1
ATOM 1370 O O . GLU A 1 163 ? 20.956 11.553 -29.145 1.00 72.81 163 GLU A O 1
ATOM 1375 N N . LEU A 1 164 ? 21.833 9.543 -28.789 1.00 72.44 164 LEU A N 1
ATOM 1376 C CA . LEU A 1 164 ? 20.517 8.902 -28.737 1.00 72.44 164 LEU A CA 1
ATOM 1377 C C . LEU A 1 164 ? 19.680 9.350 -27.546 1.00 72.44 164 LEU A C 1
ATOM 1379 O O . LEU A 1 164 ? 18.452 9.434 -27.620 1.00 72.44 164 LEU A O 1
ATOM 1383 N N . SER A 1 165 ? 20.356 9.596 -26.425 1.00 68.62 165 SER A N 1
ATOM 1384 C CA . SER A 1 165 ? 19.702 9.914 -25.163 1.00 68.62 165 SER A CA 1
ATOM 1385 C C . SER A 1 165 ? 18.964 11.256 -25.216 1.00 68.62 165 SER A C 1
ATOM 1387 O O . SER A 1 165 ? 17.939 11.391 -24.543 1.00 68.62 165 SER A O 1
ATOM 1389 N N . SER A 1 166 ? 19.444 12.197 -26.041 1.00 71.31 166 SER A N 1
ATOM 1390 C CA . SER A 1 166 ? 18.836 13.510 -26.278 1.00 71.31 166 SER A CA 1
ATOM 1391 C C . SER A 1 166 ? 17.736 13.477 -27.343 1.00 71.31 166 SER A C 1
ATOM 1393 O O . SER A 1 166 ? 16.791 14.258 -27.250 1.00 71.31 166 SER A O 1
ATOM 1395 N N . PHE A 1 167 ? 17.810 12.558 -28.311 1.00 73.25 167 PHE A N 1
ATOM 1396 C CA . PHE A 1 167 ? 16.814 12.428 -29.380 1.00 73.25 167 PHE A CA 1
ATOM 1397 C C . PHE A 1 167 ? 15.505 11.764 -28.937 1.00 73.25 167 PHE A C 1
ATOM 1399 O O . PHE A 1 167 ? 14.432 12.187 -29.365 1.00 73.25 167 PHE A O 1
ATOM 1406 N N . ILE A 1 168 ? 15.563 10.726 -28.096 1.00 77.00 168 ILE A N 1
ATOM 1407 C CA . ILE A 1 168 ? 14.372 9.956 -27.707 1.00 77.00 168 ILE A CA 1
ATOM 1408 C C . ILE A 1 168 ? 13.990 10.279 -26.268 1.00 77.00 168 ILE A C 1
ATOM 1410 O O . ILE A 1 168 ? 14.647 9.830 -25.337 1.00 77.00 168 ILE A O 1
ATOM 1414 N N . SER A 1 169 ? 12.899 11.007 -26.036 1.00 76.62 169 SER A N 1
ATOM 1415 C CA . SER A 1 169 ? 12.477 11.348 -24.668 1.00 76.62 169 SER A CA 1
ATOM 1416 C C . SER A 1 169 ? 11.811 10.165 -23.950 1.00 76.62 169 SER A C 1
ATOM 1418 O O . SER A 1 169 ? 12.082 9.915 -22.775 1.00 76.62 169 SER A O 1
ATOM 1420 N N . SER A 1 170 ? 10.971 9.404 -24.657 1.00 84.25 170 SER A N 1
ATOM 1421 C CA . SER A 1 170 ? 10.159 8.323 -24.087 1.00 84.25 170 SER A CA 1
ATOM 1422 C C . SER A 1 170 ? 10.974 7.058 -23.796 1.00 84.25 170 SER A C 1
ATOM 1424 O O . SER A 1 170 ? 11.651 6.519 -24.670 1.00 84.25 170 SER A O 1
ATOM 1426 N N . ASN A 1 171 ? 10.855 6.526 -22.574 1.00 85.00 171 ASN A N 1
ATOM 1427 C CA . ASN A 1 171 ? 11.541 5.291 -22.175 1.00 85.00 171 ASN A CA 1
ATOM 1428 C C . ASN A 1 171 ? 11.114 4.084 -23.027 1.00 85.00 171 ASN A C 1
ATOM 1430 O O . ASN A 1 171 ? 11.959 3.284 -23.413 1.00 85.00 171 ASN A O 1
ATOM 1434 N N . ASN A 1 172 ? 9.829 3.967 -23.374 1.00 85.62 172 ASN A N 1
ATOM 1435 C CA . ASN A 1 172 ? 9.339 2.847 -24.187 1.00 85.62 172 ASN A CA 1
ATOM 1436 C C . ASN A 1 172 ? 9.878 2.894 -25.622 1.00 85.62 172 ASN A C 1
ATOM 1438 O O . ASN A 1 172 ? 10.238 1.862 -26.184 1.00 85.62 172 ASN A O 1
ATOM 1442 N N . GLU A 1 173 ? 9.938 4.086 -26.217 1.00 84.75 173 GLU A N 1
ATOM 1443 C CA . GLU A 1 173 ? 10.492 4.272 -27.563 1.00 84.75 173 GLU A CA 1
ATOM 1444 C C . GLU A 1 173 ? 11.983 3.947 -27.584 1.00 84.75 173 GLU A C 1
ATOM 1446 O O . GLU A 1 173 ? 12.442 3.260 -28.492 1.00 84.75 173 GLU A O 1
ATOM 1451 N N . PHE A 1 174 ? 12.711 4.357 -26.543 1.00 85.56 174 PHE A N 1
ATOM 1452 C CA . PHE A 1 174 ? 14.134 4.076 -26.400 1.00 85.56 174 PHE A CA 1
ATOM 1453 C C . PHE A 1 174 ? 14.416 2.568 -26.313 1.00 85.56 174 PHE A C 1
ATOM 1455 O O . PHE A 1 174 ? 15.262 2.054 -27.042 1.00 85.56 174 PHE A O 1
ATOM 1462 N N . LEU A 1 175 ? 13.665 1.828 -25.489 1.00 85.81 175 LEU A N 1
ATOM 1463 C CA . LEU A 1 175 ? 13.811 0.370 -25.379 1.00 85.81 175 LEU A CA 1
ATOM 1464 C C . LEU A 1 175 ? 13.496 -0.345 -26.701 1.00 85.81 175 LEU A C 1
ATOM 1466 O O . LEU A 1 175 ? 14.237 -1.231 -27.125 1.00 85.81 175 LEU A O 1
ATOM 1470 N N . ASN A 1 176 ? 12.421 0.063 -27.383 1.00 84.50 176 ASN A N 1
ATOM 1471 C CA . ASN A 1 176 ? 12.059 -0.492 -28.688 1.00 84.50 176 ASN A CA 1
ATOM 1472 C C . ASN A 1 176 ? 13.114 -0.189 -29.756 1.00 84.50 176 ASN A C 1
ATOM 1474 O O . ASN A 1 176 ? 13.374 -1.021 -30.625 1.00 84.50 176 ASN A O 1
ATOM 1478 N N . PHE A 1 177 ? 13.729 0.989 -29.692 1.00 81.88 177 PHE A N 1
ATOM 1479 C CA . PHE A 1 177 ? 14.795 1.389 -30.593 1.00 81.88 177 PHE A CA 1
ATOM 1480 C C . PHE A 1 177 ? 16.059 0.540 -30.409 1.00 81.88 177 PHE A C 1
ATOM 1482 O O . PHE A 1 177 ? 16.585 0.030 -31.396 1.00 81.88 177 PHE A O 1
ATOM 1489 N N . LEU A 1 178 ? 16.490 0.297 -29.166 1.00 80.88 178 LEU A N 1
ATOM 1490 C CA . LEU A 1 178 ? 17.631 -0.582 -28.873 1.00 80.88 178 LEU A CA 1
ATOM 1491 C C . LEU A 1 178 ? 17.436 -1.994 -29.439 1.00 80.88 178 LEU A C 1
ATOM 1493 O O . LEU A 1 178 ? 18.345 -2.572 -30.030 1.00 80.88 178 LEU A O 1
ATOM 1497 N N . ILE A 1 179 ? 16.225 -2.540 -29.307 1.00 79.88 179 ILE A N 1
ATOM 1498 C CA . ILE A 1 179 ? 15.894 -3.863 -29.849 1.00 79.88 179 ILE A CA 1
ATOM 1499 C C . ILE A 1 179 ? 15.912 -3.864 -31.378 1.00 79.88 179 ILE A C 1
ATOM 1501 O O . ILE A 1 179 ? 16.286 -4.876 -31.971 1.00 79.88 179 ILE A O 1
ATOM 1505 N N . LYS A 1 180 ? 15.496 -2.761 -32.014 1.00 76.31 180 LYS A N 1
ATOM 1506 C CA . LYS A 1 180 ? 15.567 -2.613 -33.468 1.00 76.31 180 LYS A CA 1
ATOM 1507 C C . LYS A 1 180 ? 17.018 -2.575 -33.932 1.00 76.31 180 LYS A C 1
ATOM 1509 O O . LYS A 1 180 ? 17.341 -3.406 -34.768 1.00 76.31 180 LYS A O 1
ATOM 1514 N N . ILE A 1 181 ? 17.874 -1.719 -33.356 1.00 68.69 181 ILE A N 1
ATOM 1515 C CA . ILE A 1 181 ? 19.306 -1.598 -33.715 1.00 68.69 181 ILE A CA 1
ATOM 1516 C C . ILE A 1 181 ? 20.001 -2.958 -33.766 1.00 68.69 181 ILE A C 1
ATOM 1518 O O . ILE A 1 181 ? 20.609 -3.290 -34.775 1.00 68.69 181 ILE A O 1
ATOM 1522 N N . ASN A 1 182 ? 19.829 -3.788 -32.737 1.00 65.31 182 ASN A N 1
ATOM 1523 C CA . ASN A 1 182 ? 20.481 -5.099 -32.691 1.00 65.31 182 ASN A CA 1
ATOM 1524 C C . ASN A 1 182 ? 20.029 -6.063 -33.809 1.00 65.31 182 ASN A C 1
ATOM 1526 O O . ASN A 1 182 ? 20.697 -7.046 -34.098 1.00 65.31 182 ASN A O 1
ATOM 1530 N N . LYS A 1 183 ? 18.871 -5.822 -34.438 1.00 57.50 183 LYS A N 1
ATOM 1531 C CA . LYS A 1 183 ? 18.437 -6.591 -35.615 1.00 57.50 183 LYS A CA 1
ATOM 1532 C C . LYS A 1 183 ? 19.091 -6.103 -36.914 1.00 57.50 183 LYS A C 1
ATOM 1534 O O . LYS A 1 183 ? 19.208 -6.897 -37.839 1.00 57.50 183 LYS A O 1
ATOM 1539 N N . ILE A 1 184 ? 19.512 -4.838 -36.985 1.00 51.66 184 ILE A N 1
ATOM 1540 C CA . ILE A 1 184 ? 20.092 -4.212 -38.189 1.00 51.66 184 ILE A CA 1
ATOM 1541 C C . ILE A 1 184 ? 21.562 -4.592 -38.375 1.00 51.66 184 ILE A C 1
ATOM 1543 O O . ILE A 1 184 ? 21.967 -4.834 -39.508 1.00 51.66 184 ILE A O 1
ATOM 1547 N N . ASP A 1 185 ? 22.322 -4.786 -37.291 1.00 48.50 185 ASP A N 1
ATOM 1548 C CA . ASP A 1 185 ? 23.680 -5.365 -37.360 1.00 48.50 185 ASP A CA 1
ATOM 1549 C C . ASP A 1 185 ? 23.683 -6.808 -37.921 1.00 48.50 185 ASP A C 1
ATOM 1551 O O . ASP A 1 185 ? 24.727 -7.338 -38.296 1.00 48.50 185 ASP A O 1
ATOM 1555 N N . GLY A 1 186 ? 22.502 -7.436 -38.026 1.00 43.84 186 GLY A N 1
ATOM 1556 C CA . GLY A 1 186 ? 22.262 -8.721 -38.687 1.00 43.84 186 GLY A CA 1
ATOM 1557 C C . GLY A 1 186 ? 21.874 -8.649 -40.173 1.00 43.84 186 GLY A C 1
ATOM 1558 O O . GLY A 1 186 ? 21.670 -9.708 -40.764 1.00 43.84 186 GLY A O 1
ATOM 1559 N N . GLY A 1 187 ? 21.783 -7.458 -40.785 1.00 42.28 187 GLY A N 1
ATOM 1560 C CA . GLY A 1 187 ? 21.691 -7.310 -42.246 1.00 42.28 187 GLY A CA 1
ATOM 1561 C C . GLY A 1 187 ? 20.433 -6.671 -42.850 1.00 42.28 187 GLY A C 1
ATOM 1562 O O . GLY A 1 187 ? 20.328 -6.689 -44.071 1.00 42.28 187 GLY A O 1
ATOM 1563 N N . ASP A 1 188 ? 19.520 -6.065 -42.082 1.00 38.06 188 ASP A N 1
ATOM 1564 C CA . ASP A 1 188 ? 18.344 -5.375 -42.654 1.00 38.06 188 ASP A CA 1
ATOM 1565 C C . ASP A 1 188 ? 18.320 -3.878 -42.320 1.00 38.06 188 ASP A C 1
ATOM 1567 O O . ASP A 1 188 ? 18.372 -3.471 -41.162 1.00 38.06 188 ASP A O 1
ATOM 1571 N N . SER A 1 189 ? 18.233 -3.044 -43.359 1.00 44.56 189 SER A N 1
ATOM 1572 C CA . SER A 1 189 ? 18.323 -1.581 -43.303 1.00 44.56 189 SER A CA 1
ATOM 1573 C C . SER A 1 189 ? 17.154 -0.933 -42.539 1.00 44.56 189 SER A C 1
ATOM 1575 O O . SER A 1 189 ? 15.992 -1.272 -42.753 1.00 44.56 189 SER A O 1
ATOM 1577 N N . LEU A 1 190 ? 17.441 0.074 -41.703 1.00 46.50 190 LEU A N 1
ATOM 1578 C CA . LEU A 1 190 ? 16.439 0.967 -41.097 1.00 46.50 190 LEU A CA 1
ATOM 1579 C C . LEU A 1 190 ? 15.701 1.759 -42.186 1.00 46.50 190 LEU A C 1
ATOM 1581 O O . LEU A 1 190 ? 16.225 2.765 -42.664 1.00 46.50 190 LEU A O 1
ATOM 1585 N N . THR A 1 191 ? 14.488 1.352 -42.558 1.00 48.81 191 THR A N 1
ATOM 1586 C CA . THR A 1 191 ? 13.720 2.043 -43.608 1.00 48.81 191 THR A CA 1
ATOM 1587 C C . THR A 1 191 ? 13.078 3.364 -43.183 1.00 48.81 191 THR A C 1
ATOM 1589 O O . THR A 1 191 ? 12.732 4.137 -44.067 1.00 48.81 191 THR A O 1
ATOM 1592 N N . ASP A 1 192 ? 12.986 3.711 -41.892 1.00 50.38 192 ASP A N 1
ATOM 1593 C CA . ASP A 1 192 ? 12.072 4.807 -41.503 1.00 50.38 192 ASP A CA 1
ATOM 1594 C C . ASP A 1 192 ? 12.697 6.052 -40.858 1.00 50.38 192 ASP A C 1
ATOM 1596 O O . ASP A 1 192 ? 11.967 6.996 -40.586 1.00 50.38 192 ASP A O 1
ATOM 1600 N N . ASN A 1 193 ? 14.016 6.142 -40.640 1.00 52.22 193 ASN A N 1
ATOM 1601 C CA . ASN A 1 193 ? 14.615 7.376 -40.103 1.00 52.22 193 ASN A CA 1
ATOM 1602 C C . ASN A 1 193 ? 16.021 7.641 -40.662 1.00 52.22 193 ASN A C 1
ATOM 1604 O O . ASN A 1 193 ? 17.025 7.358 -40.009 1.00 52.22 193 ASN A O 1
ATOM 1608 N N . GLN A 1 194 ? 16.093 8.256 -41.848 1.00 53.97 194 GLN A N 1
ATOM 1609 C CA . GLN A 1 194 ? 17.346 8.668 -42.508 1.00 53.97 194 GLN A CA 1
ATOM 1610 C C . GLN A 1 194 ? 18.282 9.472 -41.582 1.00 53.97 194 GLN A C 1
ATOM 1612 O O . GLN A 1 194 ? 19.487 9.245 -41.583 1.00 53.97 194 GLN A O 1
ATOM 1617 N N . LYS A 1 195 ? 17.723 10.314 -40.700 1.00 55.03 195 LYS A N 1
ATOM 1618 C CA . LYS A 1 195 ? 18.483 11.100 -39.711 1.00 55.03 195 LYS A CA 1
ATOM 1619 C C . LYS A 1 195 ? 19.226 10.245 -38.682 1.00 55.03 195 LYS A C 1
ATOM 1621 O O . LYS A 1 195 ? 20.285 10.637 -38.220 1.00 55.03 195 LYS A O 1
ATOM 1626 N N . ILE A 1 196 ? 18.678 9.091 -38.304 1.00 54.84 196 ILE A N 1
ATOM 1627 C CA . ILE A 1 196 ? 19.309 8.202 -37.319 1.00 54.84 196 ILE A CA 1
ATOM 1628 C C . ILE A 1 196 ? 20.475 7.447 -37.964 1.00 54.84 196 ILE A C 1
ATOM 1630 O O . ILE A 1 196 ? 21.517 7.304 -37.335 1.00 54.84 196 ILE A O 1
ATOM 1634 N N . ASN A 1 197 ? 20.328 7.028 -39.225 1.00 54.97 197 ASN A N 1
ATOM 1635 C CA . ASN A 1 197 ? 21.407 6.381 -39.977 1.00 54.97 197 ASN A CA 1
ATOM 1636 C C . ASN A 1 197 ? 22.590 7.332 -40.201 1.00 54.97 197 ASN A C 1
ATOM 1638 O O . ASN A 1 197 ? 23.736 6.924 -40.043 1.00 54.97 197 ASN A O 1
ATOM 1642 N N . GLU A 1 198 ? 22.322 8.606 -40.504 1.00 54.25 198 GLU A N 1
ATOM 1643 C CA . GLU A 1 198 ? 23.363 9.637 -40.612 1.00 54.25 198 GLU A CA 1
ATOM 1644 C C . GLU A 1 198 ? 24.079 9.892 -39.277 1.00 54.25 198 GLU A C 1
ATOM 1646 O O . GLU A 1 198 ? 25.294 10.067 -39.264 1.00 54.25 198 GLU A O 1
ATOM 1651 N N . LEU A 1 199 ? 23.360 9.876 -38.149 1.00 53.50 199 LEU A N 1
ATOM 1652 C CA . LEU A 1 199 ? 23.967 10.055 -36.825 1.00 53.50 199 LEU A CA 1
ATOM 1653 C C . LEU A 1 199 ? 24.828 8.851 -36.422 1.00 53.50 199 LEU A C 1
ATOM 1655 O O . LEU A 1 199 ? 25.926 9.058 -35.927 1.00 53.50 199 LEU A O 1
ATOM 1659 N N . ILE A 1 200 ? 24.388 7.617 -36.707 1.00 56.72 200 ILE A N 1
ATOM 1660 C CA . ILE A 1 200 ? 25.179 6.393 -36.470 1.00 56.72 200 ILE A CA 1
ATOM 1661 C C . ILE A 1 200 ? 26.496 6.431 -37.264 1.00 56.72 200 ILE A C 1
ATOM 1663 O O . ILE A 1 200 ? 27.547 6.097 -36.721 1.00 56.72 200 ILE A O 1
ATOM 1667 N N . LEU A 1 201 ? 26.450 6.875 -38.526 1.00 52.56 201 LEU A N 1
ATOM 1668 C CA . LEU A 1 201 ? 27.625 6.997 -39.400 1.00 52.56 201 LEU A CA 1
ATOM 1669 C C . LEU A 1 201 ? 28.589 8.115 -38.970 1.00 52.56 201 LEU A C 1
ATOM 1671 O O . LEU A 1 201 ? 29.791 8.000 -39.198 1.00 52.56 201 LEU A O 1
ATOM 1675 N N . ASN A 1 202 ? 28.074 9.181 -38.350 1.00 49.72 202 ASN A N 1
ATOM 1676 C CA . ASN A 1 202 ? 28.865 10.340 -37.928 1.00 49.72 202 ASN A CA 1
ATOM 1677 C C . ASN A 1 202 ? 29.353 10.260 -36.474 1.00 49.72 202 ASN A C 1
ATOM 1679 O O . ASN A 1 202 ? 30.192 11.069 -36.070 1.00 49.72 202 ASN A O 1
ATOM 1683 N N . THR A 1 203 ? 28.864 9.307 -35.674 1.00 48.00 203 THR A N 1
ATOM 1684 C CA . THR A 1 203 ? 29.306 9.183 -34.285 1.00 48.00 203 THR A CA 1
ATOM 1685 C C . THR A 1 203 ? 30.676 8.545 -34.144 1.00 48.00 203 THR A C 1
ATOM 1687 O O . THR A 1 203 ? 30.862 7.341 -34.298 1.00 48.00 203 THR A O 1
ATOM 1690 N N . VAL A 1 204 ? 31.626 9.369 -33.711 1.00 49.59 204 VAL A N 1
ATOM 1691 C CA . VAL A 1 204 ? 32.905 8.945 -33.141 1.00 49.59 204 VAL A CA 1
ATOM 1692 C C . VAL A 1 204 ? 32.667 8.602 -31.665 1.00 49.59 204 VAL A C 1
ATOM 1694 O O . VAL A 1 204 ? 32.875 9.421 -30.769 1.00 49.59 204 VAL A O 1
ATOM 1697 N N . GLY A 1 205 ? 32.138 7.405 -31.403 1.00 49.16 205 GLY A N 1
ATOM 1698 C CA . GLY A 1 205 ? 32.009 6.873 -30.044 1.00 49.16 205 GLY A CA 1
ATOM 1699 C C . GLY A 1 205 ? 33.388 6.689 -29.396 1.00 49.16 205 GLY A C 1
ATOM 1700 O O . GLY A 1 205 ? 34.331 6.234 -30.033 1.00 49.16 205 GLY A O 1
ATOM 1701 N N . SER A 1 206 ? 33.527 7.051 -28.120 1.00 49.28 206 SER A N 1
ATOM 1702 C CA . SER A 1 206 ? 34.812 7.043 -27.390 1.00 49.28 206 SER A CA 1
ATOM 1703 C C . SER A 1 206 ? 35.164 5.686 -26.752 1.00 49.28 206 SER A C 1
ATOM 1705 O O . SER A 1 206 ? 36.241 5.536 -26.176 1.00 49.28 206 SER A O 1
ATOM 1707 N N . LYS A 1 207 ? 34.278 4.686 -26.868 1.00 53.16 207 LYS A N 1
ATOM 1708 C CA . LYS A 1 207 ? 34.492 3.290 -26.461 1.00 53.16 207 LYS A CA 1
ATOM 1709 C C . LYS A 1 207 ? 33.893 2.354 -27.509 1.00 53.16 207 LYS A C 1
ATOM 1711 O O . LYS A 1 207 ? 32.692 2.413 -27.758 1.00 53.16 207 LYS A O 1
ATOM 1716 N N . GLU A 1 208 ? 34.709 1.466 -28.064 1.00 60.31 208 GLU A N 1
ATOM 1717 C CA . GLU A 1 208 ? 34.236 0.346 -28.881 1.00 60.31 208 GLU A CA 1
ATOM 1718 C C . GLU A 1 208 ? 33.494 -0.632 -27.961 1.00 60.31 208 GLU A C 1
ATOM 1720 O O . GLU A 1 208 ? 34.106 -1.323 -27.143 1.00 60.31 208 GLU A O 1
ATOM 1725 N N . PHE A 1 209 ? 32.162 -0.642 -28.017 1.00 67.25 209 PHE A N 1
ATOM 1726 C CA . PHE A 1 209 ? 31.394 -1.705 -27.374 1.00 67.25 209 PHE A CA 1
ATOM 1727 C C . PHE A 1 209 ? 31.573 -2.976 -28.191 1.00 67.25 209 PHE A C 1
ATOM 1729 O O . PHE A 1 209 ? 31.516 -2.946 -29.419 1.00 67.25 209 PHE A O 1
ATOM 1736 N N . THR A 1 210 ? 31.753 -4.110 -27.519 1.00 76.75 210 THR A N 1
ATOM 1737 C CA . THR A 1 210 ? 31.692 -5.387 -28.228 1.00 76.75 210 THR A CA 1
ATOM 1738 C C . THR A 1 210 ? 30.237 -5.715 -28.569 1.00 76.75 210 THR A C 1
ATOM 1740 O O . THR A 1 210 ? 29.314 -5.334 -27.843 1.00 76.75 210 THR A O 1
ATOM 1743 N N . ASN A 1 211 ? 30.013 -6.491 -29.633 1.00 75.88 211 ASN A N 1
ATOM 1744 C CA . ASN A 1 211 ? 28.675 -7.007 -29.962 1.00 75.88 211 ASN A CA 1
ATOM 1745 C C . ASN A 1 211 ? 28.043 -7.763 -28.777 1.00 75.88 211 ASN A C 1
ATOM 1747 O O . ASN A 1 211 ? 26.824 -7.787 -28.619 1.00 75.88 211 ASN A O 1
ATOM 1751 N N . ASP A 1 212 ? 28.867 -8.357 -27.911 1.00 80.81 212 ASP A N 1
ATOM 1752 C CA . ASP A 1 212 ? 28.425 -9.043 -26.698 1.00 80.81 212 ASP A CA 1
ATOM 1753 C C . ASP A 1 212 ? 27.870 -8.068 -25.638 1.00 80.81 212 ASP A C 1
ATOM 1755 O O . ASP A 1 212 ? 26.870 -8.356 -24.979 1.00 80.81 212 ASP A O 1
ATOM 1759 N N . ASP A 1 213 ? 28.456 -6.873 -25.513 1.00 81.50 213 ASP A N 1
ATOM 1760 C CA . ASP A 1 213 ? 27.967 -5.813 -24.622 1.00 81.50 213 ASP A CA 1
ATOM 1761 C C . ASP A 1 213 ? 26.648 -5.212 -25.121 1.00 81.50 213 ASP A C 1
ATOM 1763 O O . ASP A 1 213 ? 25.713 -5.023 -24.338 1.00 81.50 213 ASP A O 1
ATOM 1767 N N . ILE A 1 214 ? 26.530 -4.990 -26.434 1.00 81.50 214 ILE A N 1
ATOM 1768 C CA . ILE A 1 214 ? 25.281 -4.538 -27.069 1.00 81.50 214 ILE A CA 1
ATOM 1769 C C . ILE A 1 214 ? 24.177 -5.584 -26.864 1.00 81.50 214 ILE A C 1
ATOM 1771 O O . ILE A 1 214 ? 23.054 -5.245 -26.482 1.00 81.50 214 ILE A O 1
ATOM 1775 N N . ASN A 1 215 ? 24.495 -6.872 -27.021 1.00 84.25 215 ASN A N 1
ATOM 1776 C CA . ASN A 1 215 ? 23.548 -7.957 -26.774 1.00 84.25 215 ASN A CA 1
ATOM 1777 C C . ASN A 1 215 ? 23.055 -8.004 -25.321 1.00 84.25 215 ASN A C 1
ATOM 1779 O O . ASN A 1 215 ? 21.861 -8.219 -25.094 1.00 84.25 215 ASN A O 1
ATOM 1783 N N . LYS A 1 216 ? 23.927 -7.757 -24.333 1.00 88.06 216 LYS A N 1
ATOM 1784 C CA . LYS A 1 216 ? 23.527 -7.659 -22.915 1.00 88.06 216 LYS A CA 1
ATOM 1785 C C . LYS A 1 216 ? 22.542 -6.513 -22.689 1.00 88.06 216 LYS A C 1
ATOM 1787 O O . LYS A 1 216 ? 21.496 -6.736 -22.083 1.00 88.06 216 LYS A O 1
ATOM 1792 N N . ILE A 1 217 ? 22.826 -5.329 -23.238 1.00 87.69 217 ILE A N 1
ATOM 1793 C CA . ILE A 1 217 ? 21.939 -4.154 -23.168 1.00 87.69 217 ILE A CA 1
ATOM 1794 C C . ILE A 1 217 ? 20.567 -4.462 -23.778 1.00 87.69 217 ILE A C 1
ATOM 1796 O O . ILE A 1 217 ? 19.527 -4.138 -23.204 1.00 87.69 217 ILE A O 1
ATOM 1800 N N . VAL A 1 218 ? 20.548 -5.115 -24.938 1.00 87.12 218 VAL A N 1
ATOM 1801 C CA . VAL A 1 218 ? 19.308 -5.438 -25.655 1.00 87.12 218 VAL A CA 1
ATOM 1802 C C . VAL A 1 218 ? 18.492 -6.496 -24.916 1.00 87.12 218 VAL A C 1
ATOM 1804 O O . VAL A 1 218 ? 17.263 -6.411 -24.880 1.00 87.12 218 VAL A O 1
ATOM 1807 N N . ASN A 1 219 ? 19.147 -7.484 -24.307 1.00 89.81 219 ASN A N 1
ATOM 1808 C CA . ASN A 1 219 ? 18.475 -8.474 -23.469 1.00 89.81 219 ASN A CA 1
ATOM 1809 C C . ASN A 1 219 ? 17.842 -7.826 -22.233 1.00 89.81 219 ASN A C 1
ATOM 1811 O O . ASN A 1 219 ? 16.676 -8.096 -21.945 1.00 89.81 219 ASN A O 1
ATOM 1815 N N . ASP A 1 220 ? 18.557 -6.913 -21.574 1.00 89.94 220 ASP A N 1
ATOM 1816 C CA . ASP A 1 220 ? 18.032 -6.150 -20.438 1.00 89.94 220 ASP A CA 1
ATOM 1817 C C . ASP A 1 220 ? 16.820 -5.296 -20.863 1.00 89.94 220 ASP A C 1
ATOM 1819 O O . ASP A 1 220 ? 15.780 -5.289 -20.203 1.00 89.94 220 ASP A O 1
ATOM 1823 N N . ALA A 1 221 ? 16.883 -4.665 -22.043 1.00 90.31 221 ALA A N 1
ATOM 1824 C CA . ALA A 1 221 ? 15.769 -3.899 -22.600 1.00 90.31 221 ALA A CA 1
ATOM 1825 C C . ALA A 1 221 ? 14.519 -4.759 -22.873 1.00 90.31 221 ALA A C 1
ATOM 1827 O O . ALA A 1 221 ? 13.398 -4.332 -22.581 1.00 90.31 221 ALA A O 1
ATOM 1828 N N . ARG A 1 222 ? 14.692 -5.986 -23.388 1.00 91.19 222 ARG A N 1
ATOM 1829 C CA . ARG A 1 222 ? 13.589 -6.950 -23.578 1.00 91.19 222 ARG A CA 1
ATOM 1830 C C . ARG A 1 222 ? 12.959 -7.351 -22.248 1.00 91.19 222 ARG A C 1
ATOM 1832 O O . ARG A 1 222 ? 11.733 -7.414 -22.147 1.00 91.19 222 ARG A O 1
ATOM 1839 N N . GLU A 1 223 ? 13.773 -7.593 -21.226 1.00 93.38 223 GLU A N 1
ATOM 1840 C CA . GLU A 1 223 ? 13.274 -7.940 -19.899 1.00 93.38 223 GLU A CA 1
ATOM 1841 C C . GLU A 1 223 ? 12.459 -6.786 -19.292 1.00 93.38 223 GLU A C 1
ATOM 1843 O O . GLU A 1 223 ? 11.367 -7.008 -18.760 1.00 93.38 223 GLU A O 1
ATOM 1848 N N . ILE A 1 224 ? 12.911 -5.537 -19.446 1.00 93.88 224 ILE A N 1
ATOM 1849 C CA . ILE A 1 224 ? 12.147 -4.363 -19.000 1.00 93.88 224 ILE A CA 1
ATOM 1850 C C . ILE A 1 224 ? 10.806 -4.262 -19.733 1.00 93.88 224 ILE A C 1
ATOM 1852 O O . ILE A 1 224 ? 9.789 -4.028 -19.080 1.00 93.88 224 ILE A O 1
ATOM 1856 N N . LEU A 1 225 ? 10.760 -4.478 -21.052 1.00 92.94 225 LEU A N 1
ATOM 1857 C CA . LEU A 1 225 ? 9.493 -4.496 -21.797 1.00 92.94 225 LEU A CA 1
ATOM 1858 C C . LEU A 1 225 ? 8.540 -5.579 -21.276 1.00 92.94 225 LEU A C 1
ATOM 1860 O O . LEU A 1 225 ? 7.369 -5.292 -21.024 1.00 92.94 225 LEU A O 1
ATOM 1864 N N . SER A 1 226 ? 9.044 -6.786 -21.006 1.00 93.88 226 SER A N 1
ATOM 1865 C CA . SER A 1 226 ? 8.237 -7.847 -20.386 1.00 93.88 226 SER A CA 1
ATOM 1866 C C . SER A 1 226 ? 7.727 -7.452 -18.990 1.00 93.88 226 SER A C 1
ATOM 1868 O O . SER A 1 226 ? 6.590 -7.747 -18.614 1.00 93.88 226 SER A O 1
ATOM 1870 N N . THR A 1 227 ? 8.530 -6.693 -18.239 1.00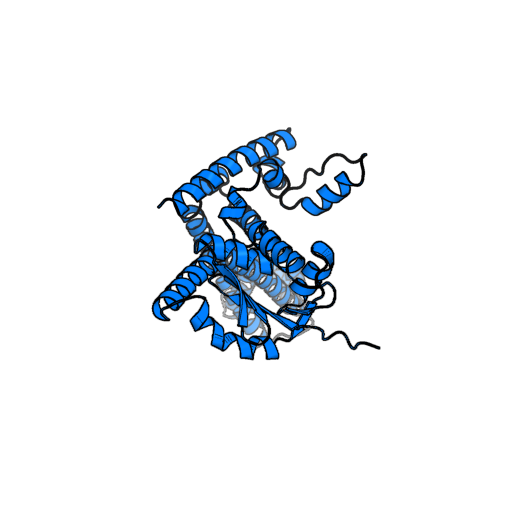 94.31 227 THR A N 1
ATOM 1871 C CA . THR A 1 227 ? 8.165 -6.161 -16.921 1.00 94.31 227 THR A CA 1
ATOM 1872 C C . THR A 1 227 ? 7.088 -5.076 -17.034 1.00 94.31 227 THR A C 1
ATOM 1874 O O . THR A 1 227 ? 6.181 -5.022 -16.203 1.00 94.31 227 THR A O 1
ATOM 1877 N N . ILE A 1 228 ? 7.129 -4.236 -18.075 1.00 93.94 228 ILE A N 1
ATOM 1878 C CA . ILE A 1 228 ? 6.087 -3.244 -18.381 1.00 93.94 228 ILE A CA 1
ATOM 1879 C C . ILE A 1 228 ? 4.753 -3.941 -18.686 1.00 93.94 228 ILE A C 1
ATOM 1881 O O . ILE A 1 228 ? 3.712 -3.537 -18.157 1.00 93.94 228 ILE A O 1
ATOM 1885 N N . GLU A 1 229 ? 4.769 -5.017 -19.475 1.00 94.50 229 GLU A N 1
ATOM 1886 C CA . GLU A 1 229 ? 3.574 -5.831 -19.723 1.00 94.50 229 GLU A CA 1
ATOM 1887 C C . GLU A 1 229 ? 3.043 -6.466 -18.436 1.00 94.50 229 GLU A C 1
ATOM 1889 O O . GLU A 1 229 ? 1.843 -6.403 -18.152 1.00 94.50 229 GLU A O 1
ATOM 1894 N N . TYR A 1 230 ? 3.929 -7.036 -17.617 1.00 95.31 230 TYR A N 1
ATOM 1895 C CA . TYR A 1 230 ? 3.555 -7.610 -16.329 1.00 95.31 230 TYR A CA 1
ATOM 1896 C C . TYR A 1 230 ? 2.935 -6.562 -15.395 1.00 95.31 230 TYR A C 1
ATOM 1898 O O . TYR A 1 230 ? 1.876 -6.802 -14.814 1.00 95.31 230 TYR A O 1
ATOM 1906 N N . LYS A 1 231 ? 3.511 -5.357 -15.321 1.00 95.00 231 LYS A N 1
ATOM 1907 C CA . LYS A 1 231 ? 2.947 -4.227 -14.571 1.00 95.00 231 LYS A CA 1
ATOM 1908 C C . LYS A 1 231 ? 1.535 -3.870 -15.049 1.00 95.00 231 LYS A C 1
ATOM 1910 O O . LYS A 1 231 ? 0.664 -3.599 -14.221 1.00 95.00 231 LYS A O 1
ATOM 1915 N N . SER A 1 232 ? 1.280 -3.905 -16.359 1.00 95.06 232 SER A N 1
ATOM 1916 C CA . SER A 1 232 ? -0.065 -3.707 -16.922 1.00 95.06 232 SER A CA 1
ATOM 1917 C C . SER A 1 232 ? -1.047 -4.792 -16.456 1.00 95.06 232 SER A C 1
ATOM 1919 O O . SER A 1 232 ? -2.159 -4.485 -16.020 1.00 95.06 232 SER A O 1
ATOM 1921 N N . ARG A 1 233 ? -0.619 -6.063 -16.433 1.00 95.56 233 ARG A N 1
ATOM 1922 C CA . ARG A 1 233 ? -1.430 -7.173 -15.900 1.00 95.56 233 ARG A CA 1
ATOM 1923 C C . ARG A 1 233 ? -1.753 -6.979 -14.418 1.00 95.56 233 ARG A C 1
ATOM 1925 O O . ARG A 1 233 ? -2.911 -7.132 -14.036 1.00 95.56 233 ARG A O 1
ATOM 1932 N N . ILE A 1 234 ? -0.774 -6.579 -13.602 1.00 94.25 234 ILE A N 1
ATOM 1933 C CA . ILE A 1 234 ? -0.988 -6.272 -12.178 1.00 94.25 234 ILE A CA 1
ATOM 1934 C C . ILE A 1 234 ? -1.989 -5.126 -12.002 1.00 94.25 234 ILE A C 1
ATOM 1936 O O . ILE A 1 234 ? -2.885 -5.234 -11.169 1.00 94.25 234 ILE A O 1
ATOM 1940 N N . LYS A 1 235 ? -1.908 -4.066 -12.817 1.00 93.94 235 LYS A N 1
ATOM 1941 C CA . LYS A 1 235 ? -2.886 -2.966 -12.791 1.00 93.94 235 LYS A CA 1
ATOM 1942 C C . LYS A 1 235 ? -4.310 -3.457 -13.072 1.00 93.94 235 LYS A C 1
ATOM 1944 O O . LYS A 1 235 ? -5.239 -3.085 -12.362 1.00 93.94 235 LYS A O 1
ATOM 1949 N N . ASN A 1 236 ? -4.483 -4.318 -14.073 1.00 94.19 236 ASN A N 1
ATOM 1950 C CA . ASN A 1 236 ? -5.793 -4.878 -14.415 1.00 94.19 236 ASN A CA 1
ATOM 1951 C C . ASN A 1 236 ? -6.339 -5.784 -13.304 1.00 94.19 236 ASN A C 1
ATOM 1953 O O . ASN A 1 236 ? -7.521 -5.702 -12.969 1.00 94.19 236 ASN A O 1
ATOM 1957 N N . LEU A 1 237 ? -5.482 -6.615 -12.704 1.00 92.69 237 LEU A N 1
ATOM 1958 C CA . LEU A 1 237 ? -5.849 -7.442 -11.552 1.00 92.69 237 LEU A CA 1
ATOM 1959 C C . LEU A 1 237 ? -6.272 -6.586 -10.357 1.00 92.69 237 LEU A C 1
ATOM 1961 O O . LEU A 1 237 ? -7.293 -6.870 -9.736 1.00 92.69 237 LEU A O 1
ATOM 1965 N N . LEU A 1 238 ? -5.530 -5.515 -10.080 1.00 92.00 238 LEU A N 1
ATOM 1966 C CA . LEU A 1 238 ? -5.827 -4.565 -9.016 1.00 92.00 238 LEU A CA 1
ATOM 1967 C C . LEU A 1 238 ? -7.189 -3.892 -9.240 1.00 92.00 238 LEU A C 1
ATOM 1969 O O . LEU A 1 238 ? -8.016 -3.908 -8.334 1.00 92.00 238 LEU A O 1
ATOM 1973 N N . ASN A 1 239 ? -7.479 -3.421 -10.457 1.00 92.44 239 ASN A N 1
ATOM 1974 C CA . ASN A 1 239 ? -8.793 -2.867 -10.806 1.00 92.44 239 ASN A CA 1
ATOM 1975 C C . ASN A 1 239 ? -9.923 -3.889 -10.605 1.00 92.44 239 ASN A C 1
ATOM 1977 O O . ASN A 1 239 ? -10.940 -3.576 -9.987 1.00 92.44 239 ASN A O 1
ATOM 1981 N N . LYS A 1 240 ? -9.735 -5.124 -11.088 1.00 92.38 240 LYS A N 1
ATOM 1982 C CA . LYS A 1 240 ? -10.726 -6.201 -10.957 1.00 92.38 240 LYS A CA 1
ATOM 1983 C C . LYS A 1 240 ? -11.020 -6.514 -9.488 1.00 92.38 240 LYS A C 1
ATOM 1985 O O . LYS A 1 240 ? -12.182 -6.580 -9.106 1.00 92.38 240 LYS A O 1
ATOM 1990 N N . LYS A 1 241 ? -9.976 -6.664 -8.669 1.00 90.00 241 LYS A N 1
ATOM 1991 C CA . LYS A 1 241 ? -10.097 -6.960 -7.235 1.00 90.00 241 LYS A CA 1
ATOM 1992 C C . LYS A 1 241 ? -10.700 -5.800 -6.450 1.00 90.00 241 LYS A C 1
ATOM 1994 O O . LYS A 1 241 ? -11.523 -6.026 -5.572 1.00 90.00 241 LYS A O 1
ATOM 1999 N N . THR A 1 242 ? -10.341 -4.556 -6.775 1.00 90.75 242 THR A N 1
ATOM 2000 C CA . THR A 1 242 ? -10.967 -3.385 -6.144 1.00 90.75 242 THR A CA 1
ATOM 2001 C C . THR A 1 242 ? -12.460 -3.321 -6.457 1.00 90.75 242 THR A C 1
ATOM 2003 O O . THR A 1 242 ? -13.238 -3.091 -5.541 1.00 90.75 242 THR A O 1
ATOM 2006 N N . LYS A 1 243 ? -12.873 -3.593 -7.701 1.00 91.31 243 LYS A N 1
ATOM 2007 C CA . LYS A 1 243 ? -14.294 -3.637 -8.079 1.00 91.31 243 LYS A CA 1
ATOM 2008 C C . LYS A 1 243 ? -15.054 -4.802 -7.431 1.00 91.31 243 LYS A C 1
ATOM 2010 O O . LYS A 1 243 ? -16.223 -4.648 -7.112 1.00 91.31 243 LYS A O 1
ATOM 2015 N N . GLU A 1 244 ? -14.401 -5.946 -7.226 1.00 88.50 244 GLU A N 1
ATOM 2016 C CA . GLU A 1 244 ? -14.973 -7.105 -6.519 1.00 88.50 244 GLU A CA 1
ATOM 2017 C C . GLU A 1 244 ? -15.264 -6.789 -5.042 1.00 88.50 244 GLU A C 1
ATOM 2019 O O . GLU A 1 244 ? -16.312 -7.169 -4.534 1.00 88.50 244 GLU A O 1
ATOM 2024 N N . ILE A 1 245 ? -14.357 -6.075 -4.365 1.00 86.44 245 ILE A N 1
ATOM 2025 C CA . ILE A 1 245 ? -14.464 -5.782 -2.925 1.00 86.44 245 ILE A CA 1
ATOM 2026 C C . ILE A 1 245 ? -15.294 -4.514 -2.660 1.00 86.44 245 ILE A C 1
ATOM 2028 O O . ILE A 1 245 ? -16.093 -4.484 -1.734 1.00 86.44 245 ILE A O 1
ATOM 2032 N N . LEU A 1 246 ? -15.107 -3.452 -3.445 1.00 89.88 246 LEU A N 1
ATOM 2033 C CA . LEU A 1 246 ? -15.737 -2.141 -3.246 1.00 89.88 246 LEU A CA 1
ATOM 2034 C C . LEU A 1 246 ? -16.449 -1.671 -4.531 1.00 89.88 246 LEU A C 1
ATOM 2036 O O . LEU A 1 246 ? -16.001 -0.702 -5.153 1.00 89.88 246 LEU A O 1
ATOM 2040 N N . PRO A 1 247 ? -17.526 -2.346 -4.975 1.00 91.56 247 PRO A N 1
ATOM 2041 C CA . PRO A 1 247 ? -18.161 -2.073 -6.264 1.00 91.56 247 PRO A CA 1
ATOM 2042 C C . PRO A 1 247 ? -18.746 -0.660 -6.354 1.00 91.56 247 PRO A C 1
ATOM 2044 O O . PRO A 1 247 ? -18.485 0.039 -7.332 1.00 91.56 247 PRO A O 1
ATOM 2047 N N . ASN A 1 248 ? -19.472 -0.193 -5.330 1.00 93.06 248 ASN A N 1
ATOM 2048 C CA . ASN A 1 248 ? -20.118 1.123 -5.378 1.00 93.06 248 ASN A CA 1
ATOM 2049 C C . ASN A 1 248 ? -19.091 2.256 -5.310 1.00 93.06 248 ASN A C 1
ATOM 2051 O O . ASN A 1 248 ? -19.217 3.276 -5.988 1.00 93.06 248 ASN A O 1
ATOM 2055 N N . THR A 1 249 ? -18.066 2.090 -4.473 1.00 91.50 249 THR A N 1
ATOM 2056 C CA . THR A 1 249 ? -16.983 3.068 -4.347 1.00 91.50 249 THR A CA 1
ATOM 2057 C C . THR A 1 249 ? -16.130 3.111 -5.617 1.00 91.50 249 THR A C 1
ATOM 2059 O O . THR A 1 249 ? -15.716 4.196 -6.031 1.00 91.50 249 THR A O 1
ATOM 2062 N N . TYR A 1 250 ? -15.887 1.957 -6.249 1.00 92.94 250 TYR A N 1
ATOM 2063 C CA . TYR A 1 250 ? -15.183 1.874 -7.525 1.00 92.94 250 TYR A CA 1
ATOM 2064 C C . TYR A 1 250 ? -15.965 2.553 -8.647 1.00 92.94 250 TYR A C 1
ATOM 2066 O O . TYR A 1 250 ? -15.395 3.393 -9.331 1.00 92.94 250 TYR A O 1
ATOM 2074 N N . ASP A 1 251 ? -17.258 2.270 -8.793 1.00 92.56 251 ASP A N 1
ATOM 2075 C CA . ASP A 1 251 ? -18.080 2.864 -9.854 1.00 92.56 251 ASP A CA 1
ATOM 2076 C C . ASP A 1 251 ? -18.261 4.389 -9.681 1.00 92.56 251 ASP A C 1
ATOM 2078 O O . ASP A 1 251 ? -18.450 5.106 -10.659 1.00 92.56 251 ASP A O 1
ATOM 2082 N N . LEU A 1 252 ? -18.146 4.922 -8.456 1.00 91.31 252 LEU A N 1
ATOM 2083 C CA . LEU A 1 252 ? -18.167 6.372 -8.215 1.00 91.31 252 LEU A CA 1
ATOM 2084 C C . LEU A 1 252 ? -16.872 7.079 -8.652 1.00 91.31 252 LEU A C 1
ATOM 2086 O O . LEU A 1 252 ? -16.914 8.235 -9.076 1.00 91.31 252 LEU A O 1
ATOM 2090 N N . LEU A 1 253 ? -15.718 6.445 -8.437 1.00 88.69 253 LEU A N 1
ATOM 2091 C CA . LEU A 1 253 ? -14.404 7.080 -8.592 1.00 88.69 253 LEU A CA 1
ATOM 2092 C C . LEU A 1 253 ? -13.693 6.696 -9.888 1.00 88.69 253 LEU A C 1
ATOM 2094 O O . LEU A 1 253 ? -12.896 7.483 -10.397 1.00 88.69 253 LEU A O 1
ATOM 2098 N N . GLU A 1 254 ? -13.920 5.470 -10.354 1.00 86.56 254 GLU A N 1
ATOM 2099 C CA . GLU A 1 254 ? -13.212 4.794 -11.447 1.00 86.56 254 GLU A CA 1
ATOM 2100 C C . GLU A 1 254 ? -11.674 4.784 -11.285 1.00 86.56 254 GLU A C 1
ATOM 2102 O O . GLU A 1 254 ? -10.928 4.523 -12.228 1.00 86.56 254 GLU A O 1
ATOM 2107 N N . ASP A 1 255 ? -11.177 5.039 -10.068 1.00 86.56 255 ASP A N 1
ATOM 2108 C CA . ASP A 1 255 ? -9.754 5.136 -9.739 1.00 86.56 255 ASP A CA 1
ATOM 2109 C C . ASP A 1 255 ? -9.399 4.242 -8.543 1.00 86.56 255 ASP A C 1
ATOM 2111 O O . ASP A 1 255 ? -9.488 4.626 -7.370 1.00 86.56 255 ASP A O 1
ATOM 2115 N N . SER A 1 256 ? -8.928 3.037 -8.857 1.00 87.94 256 SER A N 1
ATOM 2116 C CA . SER A 1 256 ? -8.447 2.047 -7.889 1.00 87.94 256 SER A CA 1
ATOM 2117 C C . SER A 1 256 ? -7.287 2.573 -7.045 1.00 87.94 256 SER A C 1
ATOM 2119 O O . SER A 1 256 ? -7.177 2.244 -5.865 1.00 87.94 256 SER A O 1
ATOM 2121 N N . ASN A 1 257 ? -6.413 3.407 -7.619 1.00 88.19 257 ASN A N 1
ATOM 2122 C CA . ASN A 1 257 ? -5.245 3.913 -6.903 1.00 88.19 257 ASN A CA 1
ATOM 2123 C C . ASN A 1 257 ? -5.666 4.880 -5.798 1.00 88.19 257 ASN A C 1
ATOM 2125 O O . ASN A 1 257 ? -5.068 4.882 -4.722 1.00 88.19 257 ASN A O 1
ATOM 2129 N N . LEU A 1 258 ? -6.695 5.695 -6.043 1.00 88.88 258 LEU A N 1
ATOM 2130 C CA . LEU A 1 258 ? -7.242 6.586 -5.026 1.00 88.88 258 LEU A CA 1
ATOM 2131 C C . LEU A 1 258 ? -7.863 5.801 -3.866 1.00 88.88 258 LEU A C 1
ATOM 2133 O O . LEU A 1 258 ? -7.584 6.104 -2.706 1.00 88.88 258 LEU A O 1
ATOM 2137 N N . ILE A 1 259 ? -8.648 4.767 -4.175 1.00 89.88 259 ILE A N 1
ATOM 2138 C CA . ILE A 1 259 ? -9.266 3.894 -3.169 1.00 89.88 259 ILE A CA 1
ATOM 2139 C C . ILE A 1 259 ? -8.187 3.229 -2.308 1.00 89.88 259 ILE A C 1
ATOM 2141 O O . ILE A 1 259 ? -8.259 3.249 -1.079 1.00 89.88 259 ILE A O 1
ATOM 2145 N N . ILE A 1 260 ? -7.127 2.717 -2.933 1.00 89.25 260 ILE A N 1
ATOM 2146 C CA . ILE A 1 260 ? -6.034 2.076 -2.202 1.00 89.25 260 ILE A CA 1
ATOM 2147 C C . ILE A 1 260 ? -5.232 3.084 -1.374 1.00 89.25 260 ILE A C 1
ATOM 2149 O O . ILE A 1 260 ? -4.808 2.753 -0.269 1.00 89.25 260 ILE A O 1
ATOM 2153 N N . LYS A 1 261 ? -5.069 4.335 -1.825 1.00 88.75 261 LYS A N 1
ATOM 2154 C CA . LYS A 1 261 ? -4.473 5.395 -0.991 1.00 88.75 261 LYS A CA 1
ATOM 2155 C C . LYS A 1 261 ? -5.272 5.635 0.292 1.00 88.75 261 LYS A C 1
ATOM 2157 O O . LYS A 1 261 ? -4.658 5.891 1.327 1.00 88.75 261 LYS A O 1
ATOM 2162 N N . PHE A 1 262 ? -6.602 5.526 0.251 1.00 88.31 262 PHE A N 1
ATOM 2163 C CA . PHE A 1 262 ? -7.418 5.571 1.467 1.00 88.31 262 PHE A CA 1
ATOM 2164 C C . PHE A 1 262 ? -7.203 4.339 2.346 1.00 88.31 262 PHE A C 1
ATOM 2166 O O . PHE A 1 262 ? -6.977 4.490 3.541 1.00 88.31 262 PHE A O 1
ATOM 2173 N N . LEU A 1 263 ? -7.173 3.138 1.764 1.00 86.44 263 LEU A N 1
ATOM 2174 C CA . LEU A 1 263 ? -6.907 1.904 2.515 1.00 86.44 263 LEU A CA 1
ATOM 2175 C C . LEU A 1 263 ? -5.530 1.905 3.186 1.00 86.44 263 LEU A C 1
ATOM 2177 O O . LEU A 1 263 ? -5.399 1.500 4.337 1.00 86.44 263 LEU A O 1
ATOM 2181 N N . LYS A 1 264 ? -4.496 2.421 2.512 1.00 83.75 264 LYS A N 1
ATOM 2182 C CA . LYS A 1 264 ? -3.152 2.575 3.089 1.00 83.75 264 LYS A CA 1
ATOM 2183 C C . LYS A 1 264 ? -3.152 3.477 4.331 1.00 83.75 264 LYS A C 1
ATOM 2185 O O . LYS A 1 264 ? -2.296 3.304 5.191 1.00 83.75 264 LYS A O 1
ATOM 2190 N N . LYS A 1 265 ? -4.101 4.416 4.455 1.00 83.31 265 LYS A N 1
ATOM 2191 C CA . LYS A 1 265 ? -4.238 5.291 5.634 1.00 83.31 265 LYS A CA 1
ATOM 2192 C C . LYS A 1 265 ? -4.876 4.614 6.840 1.00 83.31 265 LYS A C 1
ATOM 2194 O O . LYS A 1 265 ? -4.667 5.084 7.952 1.00 83.31 265 LYS A O 1
ATOM 2199 N N . THR A 1 266 ? -5.607 3.527 6.630 1.00 74.19 266 THR A N 1
ATOM 2200 C CA . THR A 1 266 ? -6.213 2.712 7.692 1.00 74.19 266 THR A CA 1
ATOM 2201 C C . THR A 1 266 ? -5.499 1.375 7.868 1.00 74.19 266 THR A C 1
ATOM 2203 O O . THR A 1 266 ? -6.084 0.416 8.364 1.00 74.19 266 THR A O 1
ATOM 2206 N N . ASN A 1 267 ? -4.243 1.271 7.414 1.00 69.81 267 ASN A N 1
ATOM 2207 C CA . ASN A 1 267 ? -3.460 0.032 7.409 1.00 69.81 267 ASN A CA 1
ATOM 2208 C C . ASN A 1 267 ? -4.232 -1.169 6.817 1.00 69.81 267 ASN A C 1
ATOM 2210 O O . ASN A 1 267 ? -4.115 -2.292 7.300 1.00 69.81 267 ASN A O 1
ATOM 2214 N N . GLY A 1 268 ? -5.059 -0.927 5.796 1.00 73.31 268 GLY A N 1
ATOM 2215 C CA . GLY A 1 268 ? -5.883 -1.943 5.134 1.00 73.31 268 GLY A CA 1
ATOM 2216 C C . GLY A 1 268 ? -7.239 -2.193 5.779 1.00 73.31 268 GLY A C 1
ATOM 2217 O O . GLY A 1 268 ? -8.070 -2.873 5.189 1.00 73.31 268 GLY A O 1
ATOM 2218 N N . SER A 1 269 ? -7.531 -1.622 6.947 1.00 76.81 269 SER A N 1
ATOM 2219 C CA . SER A 1 269 ? -8.815 -1.820 7.615 1.00 76.81 269 SER A CA 1
ATOM 2220 C C . SER A 1 269 ? -9.951 -1.119 6.862 1.00 76.81 269 SER A C 1
ATOM 2222 O O . SER A 1 269 ? -10.101 0.105 6.916 1.00 76.81 269 SER A O 1
ATOM 2224 N N . LEU A 1 270 ? -10.779 -1.916 6.177 1.00 81.31 270 LEU A N 1
ATOM 2225 C CA . LEU A 1 270 ? -12.017 -1.468 5.526 1.00 81.31 270 LEU A CA 1
ATOM 2226 C C . LEU A 1 270 ? -13.035 -0.934 6.544 1.00 81.31 270 LEU A C 1
ATOM 2228 O O . LEU A 1 270 ? -13.701 0.066 6.291 1.00 81.31 270 LEU A O 1
ATOM 2232 N N . ASN A 1 271 ? -13.100 -1.562 7.721 1.00 77.69 271 ASN A N 1
ATOM 2233 C CA . ASN A 1 271 ? -13.986 -1.153 8.811 1.00 77.69 271 ASN A CA 1
ATOM 2234 C C . ASN A 1 271 ? -13.620 0.218 9.375 1.00 77.69 271 ASN A C 1
ATOM 2236 O O . ASN A 1 271 ? -14.490 1.055 9.591 1.00 77.69 271 ASN A O 1
ATOM 2240 N N . GLU A 1 272 ? -12.336 0.472 9.616 1.00 78.44 272 GLU A N 1
ATOM 2241 C CA . GLU A 1 272 ? -11.913 1.801 10.066 1.00 78.44 272 GLU A CA 1
ATOM 2242 C C . GLU A 1 272 ? -12.175 2.849 8.987 1.00 78.44 272 GLU A C 1
ATOM 2244 O O . GLU A 1 272 ? -12.637 3.944 9.300 1.00 78.44 272 GLU A O 1
ATOM 2249 N N . LEU A 1 273 ? -11.954 2.497 7.716 1.00 84.25 273 LEU A N 1
ATOM 2250 C CA . LEU A 1 273 ? -12.176 3.400 6.596 1.00 84.25 273 LEU A CA 1
ATOM 2251 C C . LEU A 1 273 ? -13.657 3.788 6.432 1.00 84.25 273 LEU A C 1
ATOM 2253 O O . LEU A 1 273 ? -13.947 4.958 6.186 1.00 84.25 273 LEU A O 1
ATOM 2257 N N . SER A 1 274 ? -14.599 2.856 6.603 1.00 86.81 274 SER A N 1
ATOM 2258 C CA . SER A 1 274 ? -16.040 3.148 6.501 1.00 86.81 274 SER A CA 1
ATOM 2259 C C . SER A 1 274 ? -16.577 3.968 7.679 1.00 86.81 274 SER A C 1
ATOM 2261 O O . SER A 1 274 ? -17.508 4.762 7.511 1.00 86.81 274 SER A O 1
ATOM 2263 N N . LEU A 1 275 ? -15.976 3.823 8.864 1.00 84.81 275 LEU A N 1
ATOM 2264 C CA . LEU A 1 275 ? -16.341 4.580 10.062 1.00 84.81 275 LEU A CA 1
ATOM 2265 C C . LEU A 1 275 ? -15.837 6.031 10.034 1.00 84.81 275 LEU A C 1
ATOM 2267 O O . LEU A 1 275 ? -16.364 6.869 10.770 1.00 84.81 275 LEU A O 1
ATOM 2271 N N . MET A 1 276 ? -14.858 6.358 9.183 1.00 85.06 276 MET A N 1
ATOM 2272 C CA . MET A 1 276 ? -14.331 7.719 9.085 1.00 85.06 276 MET A CA 1
ATOM 2273 C C . MET A 1 276 ? -15.424 8.733 8.691 1.00 85.06 276 MET A C 1
ATOM 2275 O O . MET A 1 276 ? -16.154 8.529 7.714 1.00 85.06 276 MET A O 1
ATOM 2279 N N . PRO A 1 277 ? -15.517 9.881 9.394 1.00 89.06 277 PRO A N 1
ATOM 2280 C CA . PRO A 1 277 ? -16.362 10.989 8.965 1.00 89.06 277 PRO A CA 1
ATOM 2281 C C . PRO A 1 277 ? -15.958 11.502 7.578 1.00 89.06 277 PRO A C 1
ATOM 2283 O O . PRO A 1 277 ? -14.775 11.530 7.231 1.00 89.06 277 PRO A O 1
ATOM 2286 N N . SER A 1 278 ? -16.922 12.007 6.804 1.00 90.81 278 SER A N 1
ATOM 2287 C CA . SER A 1 278 ? -16.647 12.550 5.466 1.00 90.81 278 SER A CA 1
ATOM 2288 C C . SER A 1 278 ? -15.688 13.745 5.487 1.00 90.81 278 SER A C 1
ATOM 2290 O O . SER A 1 278 ? -14.891 13.909 4.565 1.00 90.81 278 SER A O 1
ATOM 2292 N N . SER A 1 279 ? -15.709 14.553 6.552 1.00 87.62 279 SER A N 1
ATOM 2293 C CA . SER A 1 279 ? -14.753 15.645 6.768 1.00 87.62 279 SER A CA 1
ATOM 2294 C C . SER A 1 279 ? -13.322 15.136 6.929 1.00 87.62 279 SER A C 1
ATOM 2296 O O . SER A 1 279 ? -12.406 15.739 6.376 1.00 87.62 279 SER A O 1
ATOM 2298 N N . THR A 1 280 ? -13.130 14.014 7.629 1.00 87.94 280 THR A N 1
ATOM 2299 C CA . THR A 1 280 ? -11.829 13.348 7.764 1.00 87.94 280 THR A CA 1
ATOM 2300 C C . THR A 1 280 ? -11.389 12.783 6.419 1.00 87.94 280 THR A C 1
ATOM 2302 O O . THR A 1 280 ? -10.274 13.057 5.981 1.00 87.94 280 THR A O 1
ATOM 2305 N N . LEU A 1 281 ? -12.291 12.091 5.712 1.00 88.50 281 LEU A N 1
ATOM 2306 C CA . LEU A 1 281 ? -12.028 11.540 4.381 1.00 88.50 281 LEU A CA 1
ATOM 2307 C C . LEU A 1 281 ? -11.590 12.628 3.382 1.00 88.50 281 LEU A C 1
ATOM 2309 O O . LEU A 1 281 ? -10.683 12.419 2.578 1.00 88.50 281 LEU A O 1
ATOM 2313 N N . GLN A 1 282 ? -12.190 13.820 3.470 1.00 89.56 282 GLN A N 1
ATOM 2314 C CA . GLN A 1 282 ? -11.850 14.971 2.634 1.00 89.56 282 GLN A CA 1
ATOM 2315 C C . GLN A 1 282 ? -10.388 15.417 2.789 1.00 89.56 282 GLN A C 1
ATOM 2317 O O . GLN A 1 282 ? -9.752 15.794 1.801 1.00 89.56 282 GLN A O 1
ATOM 2322 N N . ILE A 1 283 ? -9.866 15.390 4.017 1.00 87.00 283 ILE A N 1
ATOM 2323 C CA . ILE A 1 283 ? -8.522 15.880 4.352 1.00 87.00 283 ILE A CA 1
ATOM 2324 C C . ILE A 1 283 ? -7.463 14.770 4.409 1.00 87.00 283 ILE A C 1
ATOM 2326 O O . ILE A 1 283 ? -6.297 15.074 4.664 1.00 87.00 283 ILE A O 1
ATOM 2330 N N . LEU A 1 284 ? -7.825 13.506 4.154 1.00 86.62 284 LEU A N 1
ATOM 2331 C CA . LEU A 1 284 ? -6.872 12.392 4.123 1.00 86.62 284 LEU A CA 1
ATOM 2332 C C . LEU A 1 284 ? -5.717 12.687 3.159 1.00 86.62 284 LEU A C 1
ATOM 2334 O O . LEU A 1 284 ? -5.926 13.071 2.006 1.00 86.62 284 LEU A O 1
ATOM 2338 N N . GLY A 1 285 ? -4.484 12.524 3.648 1.00 80.56 285 GLY A N 1
ATOM 2339 C CA . GLY A 1 285 ? -3.264 12.878 2.907 1.00 80.56 285 GLY A CA 1
ATOM 2340 C C . GLY A 1 285 ? -2.796 14.332 3.081 1.00 80.56 285 GLY A C 1
ATOM 2341 O O . GLY A 1 285 ? -1.635 14.618 2.802 1.00 80.56 285 GLY A O 1
ATOM 2342 N N . ALA A 1 286 ? -3.636 15.220 3.628 1.00 79.38 286 ALA A N 1
ATOM 2343 C CA . ALA A 1 286 ? -3.312 16.620 3.938 1.00 79.38 286 ALA A CA 1
ATOM 2344 C C . ALA A 1 286 ? -2.961 16.865 5.417 1.00 79.38 286 ALA A C 1
ATOM 2346 O O . ALA A 1 286 ? -2.681 18.003 5.794 1.00 79.38 286 ALA A O 1
ATOM 2347 N N . GLU A 1 287 ? -3.012 15.828 6.260 1.00 70.00 287 GLU A N 1
ATOM 2348 C CA . GLU A 1 287 ? -3.015 15.910 7.733 1.00 70.00 287 GLU A CA 1
ATOM 2349 C C . GLU A 1 287 ? -1.892 16.789 8.305 1.00 70.00 287 GLU A C 1
ATOM 2351 O O . GLU A 1 287 ? -2.131 17.619 9.176 1.00 70.00 287 GLU A O 1
ATOM 2356 N N . LYS A 1 288 ? -0.664 16.673 7.779 1.00 61.94 288 LYS A N 1
ATOM 2357 C CA . LYS A 1 288 ? 0.485 17.468 8.251 1.00 61.94 288 LYS A CA 1
ATOM 2358 C C . LYS A 1 288 ? 0.314 18.966 7.986 1.00 61.94 288 LYS A C 1
ATOM 2360 O O . LYS A 1 288 ? 0.672 19.780 8.832 1.00 61.94 288 LYS A O 1
ATOM 2365 N N . SER A 1 289 ? -0.227 19.334 6.828 1.00 61.16 289 SER A N 1
ATOM 2366 C CA . SER A 1 289 ? -0.521 20.732 6.493 1.00 61.16 289 SER A CA 1
ATOM 2367 C C . SER A 1 289 ? -1.752 21.227 7.251 1.00 61.16 289 SER A C 1
ATOM 2369 O O . SER A 1 289 ? -1.783 22.371 7.695 1.00 61.16 289 SER A O 1
ATOM 2371 N N . TYR A 1 290 ? -2.744 20.353 7.444 1.00 58.19 290 TYR A N 1
ATOM 2372 C CA . TYR A 1 290 ? -3.956 20.618 8.222 1.00 58.19 290 TYR A CA 1
ATOM 2373 C C . TYR A 1 290 ? -3.645 20.945 9.680 1.00 58.19 290 TYR A C 1
ATOM 2375 O O . TYR A 1 290 ? -4.043 22.002 10.165 1.00 58.19 290 TYR A O 1
ATOM 2383 N N . ASN A 1 291 ? -2.834 20.119 10.335 1.00 58.50 291 ASN A N 1
ATOM 2384 C CA . ASN A 1 291 ? -2.449 20.322 11.728 1.00 58.50 291 ASN A CA 1
ATOM 2385 C C . ASN A 1 291 ? -1.610 21.597 11.910 1.00 58.50 291 ASN A C 1
ATOM 2387 O O . ASN A 1 291 ? -1.825 22.327 12.872 1.00 58.50 291 ASN A O 1
ATOM 2391 N N . LYS A 1 292 ? -0.728 21.925 10.951 1.00 58.56 292 LYS A N 1
ATOM 2392 C CA . LYS A 1 292 ? 0.038 23.186 10.948 1.00 58.56 292 LYS A CA 1
ATOM 2393 C C . LYS A 1 292 ? -0.845 24.433 10.815 1.00 58.56 292 LYS A C 1
ATOM 2395 O O . LYS A 1 292 ? -0.540 25.464 11.411 1.00 58.56 292 LYS A O 1
ATOM 2400 N N . ASN A 1 293 ? -1.936 24.349 10.056 1.00 56.91 293 ASN A N 1
ATOM 2401 C CA . ASN A 1 293 ? -2.885 25.455 9.914 1.00 56.91 293 ASN A CA 1
ATOM 2402 C C . ASN A 1 293 ? -3.815 25.582 11.125 1.00 56.91 293 ASN A C 1
ATOM 2404 O O . ASN A 1 293 ? -4.177 26.693 11.479 1.00 56.91 293 ASN A O 1
ATOM 2408 N N . ILE A 1 294 ? -4.155 24.485 11.808 1.00 58.06 294 ILE A N 1
ATOM 2409 C CA . ILE A 1 294 ? -4.867 24.560 13.095 1.00 58.06 294 ILE A CA 1
ATOM 2410 C C . ILE A 1 294 ? -4.035 25.314 14.141 1.00 58.06 294 ILE A C 1
ATOM 2412 O O . ILE A 1 294 ? -4.580 26.124 14.886 1.00 58.06 294 ILE A O 1
ATOM 2416 N N . SER A 1 295 ? -2.720 25.081 14.184 1.00 59.22 295 SER A N 1
ATOM 2417 C CA . SER A 1 295 ? -1.821 25.789 15.105 1.00 59.22 295 SER A CA 1
ATOM 2418 C C . SER A 1 295 ? -1.619 27.271 14.757 1.00 59.22 295 SER A C 1
ATOM 2420 O O . SER A 1 295 ? -1.368 28.068 15.656 1.00 59.22 295 SER A O 1
ATOM 2422 N N . ASN A 1 296 ? -1.780 27.659 13.487 1.00 59.09 296 ASN A N 1
ATOM 2423 C CA . ASN A 1 296 ? -1.596 29.031 13.006 1.00 59.09 296 ASN A CA 1
ATOM 2424 C C . ASN A 1 296 ? -2.943 29.612 12.540 1.00 59.09 296 ASN A C 1
ATOM 2426 O O . ASN A 1 296 ? -3.315 29.456 11.378 1.00 59.09 296 ASN A O 1
ATOM 2430 N N . LYS A 1 297 ? -3.658 30.301 13.443 1.00 54.47 297 LYS A N 1
ATOM 2431 C CA . LYS A 1 297 ? -5.028 30.836 13.255 1.00 54.47 297 LYS A CA 1
ATOM 2432 C C . LYS A 1 297 ? -5.262 31.695 11.994 1.00 54.47 297 LYS A C 1
ATOM 2434 O O . LYS A 1 297 ? -6.416 31.852 11.607 1.00 54.47 297 LYS A O 1
ATOM 2439 N N . ASP A 1 298 ? -4.214 32.196 11.338 1.00 52.34 298 ASP A N 1
ATOM 2440 C CA . ASP A 1 298 ? -4.309 33.113 10.189 1.00 52.34 298 ASP A CA 1
ATOM 2441 C C . ASP A 1 298 ? -4.195 32.448 8.802 1.00 52.34 298 ASP A C 1
ATOM 2443 O O . ASP A 1 298 ? -4.339 33.117 7.777 1.00 52.34 298 ASP A O 1
ATOM 2447 N N . ASN A 1 299 ? -3.976 31.128 8.720 1.00 52.81 299 ASN A N 1
ATOM 2448 C CA . ASN A 1 299 ? -3.816 30.445 7.432 1.00 52.81 299 ASN A CA 1
ATOM 2449 C C . ASN A 1 299 ? -5.097 29.751 6.948 1.00 52.81 299 ASN A C 1
ATOM 2451 O O . ASN A 1 299 ? -5.706 28.940 7.646 1.00 52.81 299 ASN A O 1
ATOM 2455 N N . LYS A 1 300 ? -5.470 30.015 5.684 1.00 55.31 300 LYS A N 1
ATOM 2456 C CA . LYS A 1 300 ? -6.587 29.347 4.988 1.00 55.31 300 LYS A CA 1
ATOM 2457 C C . LYS A 1 300 ? -6.472 27.817 5.145 1.00 55.31 300 LYS A C 1
ATOM 2459 O O . LYS A 1 300 ? -5.381 27.278 4.937 1.00 55.31 300 LYS A O 1
ATOM 2464 N N . PRO A 1 301 ? -7.569 27.095 5.457 1.00 54.12 301 PRO A N 1
ATOM 2465 C CA . PRO A 1 301 ? -7.528 25.650 5.666 1.00 54.12 301 PRO A CA 1
ATOM 2466 C C . PRO A 1 301 ? -6.926 24.957 4.433 1.00 54.12 301 PRO A C 1
ATOM 2468 O O . PRO A 1 301 ? -7.256 25.324 3.297 1.00 54.12 301 PRO A O 1
ATOM 2471 N N . PRO A 1 302 ? -6.004 23.999 4.625 1.00 52.28 302 PRO A N 1
ATOM 2472 C CA . PRO A 1 302 ? -5.234 23.445 3.529 1.00 52.28 302 PRO A CA 1
ATOM 2473 C C . PRO A 1 302 ? -6.145 22.613 2.646 1.00 52.28 302 PRO A C 1
ATOM 2475 O O . PRO A 1 302 ? -6.880 21.739 3.098 1.00 52.28 302 PRO A O 1
ATOM 2478 N N . LYS A 1 303 ? -6.076 22.901 1.352 1.00 57.16 303 LYS A N 1
ATOM 2479 C CA . LYS A 1 303 ? -6.978 22.348 0.348 1.00 57.16 303 LYS A CA 1
ATOM 2480 C C . LYS A 1 303 ? -6.500 20.996 -0.195 1.00 57.16 303 LYS A C 1
ATOM 2482 O O . LYS A 1 303 ? -7.014 20.570 -1.206 1.00 57.16 303 LYS A O 1
ATOM 2487 N N . HIS A 1 304 ? -5.515 20.322 0.402 1.00 64.12 304 HIS A N 1
ATOM 2488 C CA . HIS A 1 304 ? -4.690 19.329 -0.311 1.00 64.12 304 HIS A CA 1
ATOM 2489 C C . HIS A 1 304 ? -4.826 17.889 0.212 1.00 64.12 304 HIS A C 1
ATOM 2491 O O . HIS A 1 304 ? -3.840 17.298 0.638 1.00 64.12 304 HIS A O 1
ATOM 2497 N N . GLY A 1 305 ? -6.037 17.324 0.200 1.00 76.75 305 GLY A N 1
ATOM 2498 C CA . GLY A 1 305 ? -6.253 15.884 0.425 1.00 76.75 305 GLY A CA 1
ATOM 2499 C C . GLY A 1 305 ? -6.155 15.070 -0.870 1.00 76.75 305 GLY A C 1
ATOM 2500 O O . GLY A 1 305 ? -6.176 15.639 -1.965 1.00 76.75 305 GLY A O 1
ATOM 2501 N N . PHE A 1 306 ? -6.113 13.738 -0.776 1.00 87.31 306 PHE A N 1
ATOM 2502 C CA . PHE A 1 306 ? -6.076 12.862 -1.957 1.00 87.31 306 PHE A CA 1
ATOM 2503 C C . PHE A 1 306 ? -7.256 13.122 -2.907 1.00 87.31 306 PHE A C 1
ATOM 2505 O O . PHE A 1 306 ? -7.058 13.216 -4.116 1.00 87.31 306 PHE A O 1
ATOM 2512 N N . ILE A 1 307 ? -8.457 13.365 -2.364 1.00 88.06 307 ILE A N 1
ATOM 2513 C CA . ILE A 1 307 ? -9.656 13.728 -3.142 1.00 88.06 307 ILE A CA 1
ATOM 2514 C C . ILE A 1 307 ? -9.427 15.007 -3.951 1.00 88.06 307 ILE A C 1
ATOM 2516 O O . ILE A 1 307 ? -9.841 15.101 -5.102 1.00 88.06 307 ILE A O 1
ATOM 2520 N N . TYR A 1 308 ? -8.737 15.996 -3.382 1.00 85.81 308 TYR A N 1
ATOM 2521 C CA . TYR A 1 308 ? -8.474 17.252 -4.077 1.00 85.81 308 TYR A CA 1
ATOM 2522 C C . TYR A 1 308 ? -7.478 17.093 -5.228 1.00 85.81 308 TYR A C 1
ATOM 2524 O O . TYR A 1 308 ? -7.536 17.851 -6.189 1.00 85.81 308 TYR A O 1
ATOM 2532 N N . SER A 1 309 ? -6.569 16.116 -5.148 1.00 83.00 309 SER A N 1
ATOM 2533 C CA . SER A 1 309 ? -5.602 15.826 -6.217 1.00 83.00 309 SER A CA 1
ATOM 2534 C C . SER A 1 309 ? -6.207 15.117 -7.435 1.00 83.00 309 SER A C 1
ATOM 2536 O O . SER A 1 309 ? -5.539 15.000 -8.457 1.00 83.00 309 SER A O 1
ATOM 2538 N N . THR A 1 310 ? -7.464 14.672 -7.353 1.00 85.00 310 THR A N 1
ATOM 2539 C CA . THR A 1 310 ? -8.148 14.006 -8.469 1.00 85.00 310 THR A CA 1
ATOM 2540 C C . THR A 1 310 ? -8.425 14.968 -9.623 1.00 85.00 310 THR A C 1
ATOM 2542 O O . THR A 1 310 ? -8.739 16.143 -9.412 1.00 85.00 310 THR A O 1
ATOM 2545 N N . SER A 1 311 ? -8.361 14.455 -10.853 1.00 83.25 311 SER A N 1
ATOM 2546 C CA . SER A 1 311 ? -8.689 15.201 -12.076 1.00 83.25 311 SER A CA 1
ATOM 2547 C C . SER A 1 311 ? -10.092 15.819 -12.015 1.00 83.25 311 SER A C 1
ATOM 2549 O O . SER A 1 311 ? -10.260 16.990 -12.355 1.00 83.25 311 SER A O 1
ATOM 2551 N N . TYR A 1 312 ? -11.068 15.076 -11.479 1.00 82.50 312 TYR A N 1
ATOM 2552 C CA . TYR A 1 312 ? -12.448 15.529 -11.271 1.00 82.50 312 TYR A CA 1
ATOM 2553 C C . TYR A 1 312 ? -12.541 16.837 -10.482 1.00 82.50 312 TYR A C 1
ATOM 2555 O O . TYR A 1 312 ? -13.328 17.712 -10.822 1.00 82.50 312 TYR A O 1
ATOM 2563 N N . VAL A 1 313 ? -11.731 16.993 -9.432 1.00 86.00 313 VAL A N 1
ATOM 2564 C CA . VAL A 1 313 ? -11.744 18.203 -8.602 1.00 86.00 313 VAL A CA 1
ATOM 2565 C C . VAL A 1 313 ? -10.846 19.288 -9.19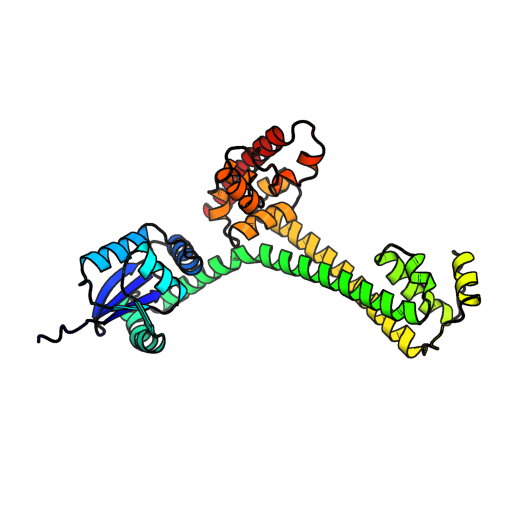3 1.00 86.00 313 VAL A C 1
ATOM 2567 O O . VAL A 1 313 ? -11.187 20.470 -9.120 1.00 86.00 313 VAL A O 1
ATOM 2570 N N . GLN A 1 314 ? -9.709 18.918 -9.789 1.00 85.94 314 GLN A N 1
ATOM 2571 C CA . GLN A 1 314 ? -8.750 19.882 -10.335 1.00 85.94 314 GLN A CA 1
ATOM 2572 C C . GLN A 1 314 ? -9.300 20.691 -11.507 1.00 85.94 314 GLN A C 1
ATOM 2574 O O . GLN A 1 314 ? -8.972 21.875 -11.616 1.00 85.94 314 GLN A O 1
ATOM 2579 N N . ASN A 1 315 ? -10.171 20.088 -12.314 1.00 85.88 315 ASN A N 1
ATOM 2580 C CA . ASN A 1 315 ? -10.742 20.708 -13.507 1.00 85.88 315 ASN A CA 1
ATOM 2581 C C . ASN A 1 315 ? -11.952 21.611 -13.216 1.00 85.88 315 ASN A C 1
ATOM 2583 O O . ASN A 1 315 ? -12.517 22.201 -14.132 1.00 85.88 315 ASN A O 1
ATOM 2587 N N . CYS A 1 316 ? -12.375 21.739 -11.955 1.00 87.62 316 CYS A N 1
ATOM 2588 C CA . CYS A 1 316 ? -13.542 22.537 -11.594 1.00 87.62 316 CYS A CA 1
ATOM 2589 C C . CYS A 1 316 ? -13.187 23.876 -10.930 1.00 87.62 316 CYS A C 1
ATOM 2591 O O . CYS A 1 316 ? -12.233 23.982 -10.161 1.00 87.62 316 CYS A O 1
ATOM 2593 N N . ASN A 1 317 ? -14.042 24.885 -11.127 1.00 83.50 317 ASN A N 1
ATOM 2594 C CA . ASN A 1 317 ? -13.880 26.215 -10.519 1.00 83.50 317 ASN A CA 1
ATOM 2595 C C . ASN A 1 317 ? -14.100 26.192 -8.990 1.00 83.50 317 ASN A C 1
ATOM 2597 O O . ASN A 1 317 ? -13.340 26.784 -8.226 1.00 83.50 317 ASN A O 1
ATOM 2601 N N . ASN A 1 318 ? -15.096 25.436 -8.512 1.00 87.06 318 ASN A N 1
ATOM 2602 C CA . ASN A 1 318 ? -15.472 25.356 -7.093 1.00 87.06 318 ASN A CA 1
ATOM 2603 C C . ASN A 1 318 ? -14.867 24.135 -6.377 1.00 87.06 318 ASN A C 1
ATOM 2605 O O . ASN A 1 318 ? -15.578 23.339 -5.755 1.00 87.06 318 ASN A O 1
ATOM 2609 N N . LYS A 1 319 ? -13.534 24.005 -6.433 1.00 85.56 319 LYS A N 1
ATOM 2610 C CA . LYS A 1 319 ? -12.779 22.826 -5.957 1.00 85.56 319 LYS A CA 1
ATOM 2611 C C . LYS A 1 319 ? -13.136 22.384 -4.532 1.00 85.56 319 LYS A C 1
ATOM 2613 O O . LYS A 1 319 ? -13.301 21.198 -4.269 1.00 85.56 319 LYS A O 1
ATOM 2618 N N . GLY A 1 320 ? -13.298 23.331 -3.603 1.00 84.44 320 GLY A N 1
ATOM 2619 C CA . GLY A 1 320 ? -13.606 23.026 -2.197 1.00 84.44 320 GLY A CA 1
ATOM 2620 C C . GLY A 1 320 ? -15.005 22.438 -1.983 1.00 84.44 320 GLY A C 1
ATOM 2621 O O . GLY A 1 320 ? -15.161 21.467 -1.242 1.00 84.44 320 GLY A O 1
ATOM 2622 N N . ARG A 1 321 ? -16.021 22.988 -2.666 1.00 87.56 321 ARG A N 1
ATOM 2623 C CA . ARG A 1 321 ? -17.408 22.504 -2.575 1.00 87.56 321 ARG A CA 1
ATOM 2624 C C . ARG A 1 321 ? -17.545 21.119 -3.204 1.00 87.56 321 ARG A C 1
ATOM 2626 O O . ARG A 1 321 ? -18.181 20.249 -2.618 1.00 87.56 321 ARG A O 1
ATOM 2633 N N . ILE A 1 322 ? -16.905 20.910 -4.354 1.00 89.94 322 ILE A N 1
ATOM 2634 C CA . ILE A 1 322 ? -16.933 19.633 -5.077 1.00 89.94 322 ILE A CA 1
ATOM 2635 C C . ILE A 1 322 ? -16.164 18.560 -4.309 1.00 89.94 322 ILE A C 1
ATOM 2637 O O . ILE A 1 322 ? -16.690 17.472 -4.118 1.00 89.94 322 ILE A O 1
ATOM 2641 N N . SER A 1 323 ? -14.988 18.883 -3.764 1.00 90.06 323 SER A N 1
ATOM 2642 C CA . SER A 1 323 ? -14.238 17.973 -2.890 1.00 90.06 323 SER A CA 1
ATOM 2643 C C . SER A 1 323 ? -15.068 17.510 -1.685 1.00 90.06 323 SER A C 1
ATOM 2645 O O . SER A 1 323 ? -15.075 16.322 -1.374 1.00 90.06 323 SER A O 1
ATOM 2647 N N . ARG A 1 324 ? -15.819 18.417 -1.044 1.00 90.56 324 ARG A N 1
ATOM 2648 C CA . ARG A 1 324 ? -16.704 18.072 0.081 1.00 90.56 324 ARG A CA 1
ATOM 2649 C C . ARG A 1 324 ? -17.877 17.193 -0.352 1.00 90.56 324 ARG A C 1
ATOM 2651 O O . ARG A 1 324 ? -18.202 16.222 0.324 1.00 90.56 324 ARG A O 1
ATOM 2658 N N . MET A 1 325 ? -18.510 17.529 -1.476 1.00 92.06 325 MET A N 1
ATOM 2659 C CA . MET A 1 325 ? -19.603 16.735 -2.040 1.00 92.06 325 MET A CA 1
ATOM 2660 C C . MET A 1 325 ? -19.135 15.317 -2.381 1.00 92.06 325 MET A C 1
ATOM 2662 O O . MET A 1 325 ? -19.799 14.351 -2.011 1.00 92.06 325 MET A O 1
ATOM 2666 N N . LEU A 1 326 ? -17.977 15.198 -3.030 1.00 92.12 326 LEU A N 1
ATOM 2667 C CA . LEU A 1 326 ? -17.384 13.925 -3.412 1.00 92.12 326 LEU A CA 1
ATOM 2668 C C . LEU A 1 326 ? -17.020 13.095 -2.172 1.00 92.12 326 LEU A C 1
ATOM 2670 O O . LEU A 1 326 ? -17.402 11.934 -2.096 1.00 92.12 326 LEU A O 1
ATOM 2674 N N . ALA A 1 327 ? -16.406 13.700 -1.149 1.00 92.69 327 ALA A N 1
ATOM 2675 C CA . ALA A 1 327 ? -16.115 13.020 0.116 1.00 92.69 327 ALA A CA 1
ATOM 2676 C C . ALA A 1 327 ? -17.379 12.488 0.818 1.00 92.69 327 ALA A C 1
ATOM 2678 O O . ALA A 1 327 ? -17.371 11.377 1.348 1.00 92.69 327 ALA A O 1
ATOM 2679 N N . ASN A 1 328 ? -18.486 13.241 0.787 1.00 94.19 328 ASN A N 1
ATOM 2680 C CA . ASN A 1 328 ? -19.770 12.772 1.313 1.00 94.19 328 ASN A CA 1
ATOM 2681 C C . ASN A 1 328 ? -20.292 11.550 0.544 1.00 94.19 328 ASN A C 1
ATOM 2683 O O . ASN A 1 328 ? -20.757 10.600 1.166 1.00 94.19 328 ASN A O 1
ATOM 2687 N N . LYS A 1 329 ? -20.216 11.561 -0.794 1.00 94.75 329 LYS A N 1
ATOM 2688 C CA . LYS A 1 329 ? -20.659 10.428 -1.621 1.00 94.75 329 LYS A CA 1
ATOM 2689 C C . LYS A 1 329 ? -19.788 9.194 -1.408 1.00 94.75 329 LYS A C 1
ATOM 2691 O O . LYS A 1 329 ? -20.338 8.129 -1.159 1.00 94.75 329 LYS A O 1
ATOM 2696 N N . ILE A 1 330 ? -18.463 9.354 -1.391 1.00 93.44 330 ILE A N 1
ATOM 2697 C CA . ILE A 1 330 ? -17.531 8.253 -1.114 1.00 93.44 330 ILE A CA 1
ATOM 2698 C C . ILE A 1 330 ? -17.811 7.647 0.266 1.00 93.44 330 ILE A C 1
ATOM 2700 O O . ILE A 1 330 ? -17.871 6.432 0.388 1.00 93.44 330 ILE A O 1
ATOM 2704 N N . SER A 1 331 ? -18.036 8.468 1.300 1.00 93.62 331 SER A N 1
ATOM 2705 C CA . SER A 1 331 ? -18.348 7.969 2.649 1.00 93.62 331 SER A CA 1
ATOM 2706 C C . SER A 1 331 ? -19.622 7.115 2.680 1.00 93.62 331 SER A C 1
ATOM 2708 O O . SER A 1 331 ? -19.662 6.108 3.380 1.00 93.62 331 SER A O 1
ATOM 2710 N N . ILE A 1 332 ? -20.651 7.479 1.906 1.00 93.69 332 ILE A N 1
ATOM 2711 C CA . ILE A 1 332 ? -21.879 6.680 1.785 1.00 93.69 332 ILE A CA 1
ATOM 2712 C C . ILE A 1 332 ? -21.589 5.360 1.059 1.00 93.69 332 ILE A C 1
ATOM 2714 O O . ILE A 1 332 ? -21.935 4.305 1.583 1.00 93.69 332 ILE A O 1
ATOM 2718 N N . CYS A 1 333 ? -20.923 5.406 -0.099 1.00 93.88 333 CYS A N 1
ATOM 2719 C CA . CYS A 1 333 ? -20.577 4.212 -0.877 1.00 93.88 333 CYS A CA 1
ATOM 2720 C C . CYS A 1 333 ? -19.723 3.227 -0.070 1.00 93.88 333 CYS A C 1
ATOM 2722 O O . CYS A 1 333 ? -20.053 2.049 -0.022 1.00 93.88 333 CYS A O 1
ATOM 2724 N N . LEU A 1 334 ? -18.702 3.715 0.643 1.00 91.38 334 LEU A N 1
ATOM 2725 C CA . LEU A 1 334 ? -17.845 2.891 1.499 1.00 91.38 334 LEU A CA 1
ATOM 2726 C C . LEU A 1 334 ? -18.636 2.190 2.603 1.00 91.38 334 LEU A C 1
ATOM 2728 O O . LEU A 1 334 ? -18.378 1.028 2.894 1.00 91.38 334 LEU A O 1
ATOM 2732 N N . LYS A 1 335 ? -19.595 2.877 3.231 1.00 90.94 335 LYS A N 1
ATOM 2733 C CA . LYS A 1 335 ? -20.439 2.271 4.271 1.00 90.94 335 LYS A CA 1
ATOM 2734 C C . LYS A 1 335 ? -21.348 1.186 3.711 1.00 90.94 335 LYS A C 1
ATOM 2736 O O . LYS A 1 335 ? -21.517 0.165 4.366 1.00 90.94 335 LYS A O 1
ATOM 2741 N N . ILE A 1 336 ? -21.903 1.402 2.519 1.00 91.00 336 ILE A N 1
ATOM 2742 C CA . ILE A 1 336 ? -22.738 0.413 1.830 1.00 91.00 336 ILE A CA 1
ATOM 2743 C C . ILE A 1 336 ? -21.896 -0.804 1.444 1.00 91.00 336 ILE A C 1
ATOM 2745 O O . ILE A 1 336 ? -22.253 -1.916 1.816 1.00 91.00 336 ILE A O 1
ATOM 2749 N N . ASP A 1 337 ? -20.761 -0.595 0.770 1.00 88.88 337 ASP A N 1
ATOM 2750 C CA . ASP A 1 337 ? -19.867 -1.683 0.356 1.00 88.88 337 ASP A CA 1
ATOM 2751 C C . ASP A 1 337 ? -19.411 -2.517 1.562 1.00 88.88 337 ASP A C 1
ATOM 2753 O O . ASP A 1 337 ? -19.465 -3.744 1.536 1.00 88.88 337 ASP A O 1
ATOM 2757 N N . VAL A 1 338 ? -19.011 -1.854 2.652 1.00 85.62 338 VAL A N 1
ATOM 2758 C CA . VAL A 1 338 ? -18.560 -2.533 3.869 1.00 85.62 338 VAL A CA 1
ATOM 2759 C C . VAL A 1 338 ? -19.707 -3.259 4.574 1.00 85.62 338 VAL A C 1
ATOM 2761 O O . VAL A 1 338 ? -19.516 -4.397 4.977 1.00 85.62 338 VAL A O 1
ATOM 2764 N N . SER A 1 339 ? -20.905 -2.682 4.685 1.00 79.88 339 SER A N 1
ATOM 2765 C CA . SER A 1 339 ? -22.057 -3.400 5.263 1.00 79.88 339 SER A CA 1
ATOM 2766 C C . SER A 1 339 ? -22.361 -4.686 4.488 1.00 79.88 339 SER A C 1
ATOM 2768 O O . SER 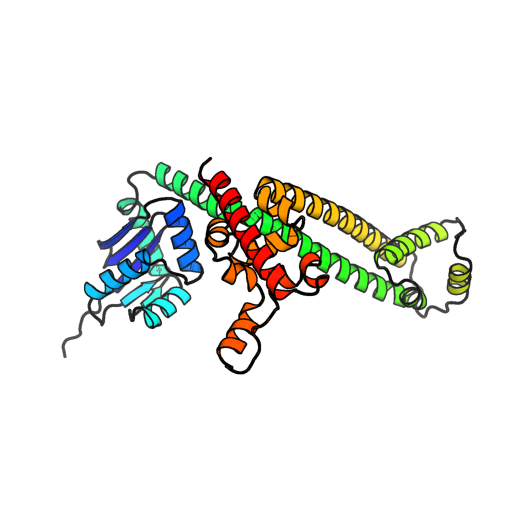A 1 339 ? -22.461 -5.744 5.097 1.00 79.88 339 SER A O 1
ATOM 2770 N N . ILE A 1 340 ? -22.367 -4.638 3.151 1.00 79.88 340 ILE A N 1
ATOM 2771 C CA . ILE A 1 340 ? -22.588 -5.828 2.310 1.00 79.88 340 ILE A CA 1
ATOM 2772 C C . ILE A 1 340 ? -21.511 -6.901 2.547 1.00 79.88 340 ILE A C 1
ATOM 2774 O O . ILE A 1 340 ? -21.820 -8.087 2.557 1.00 79.88 340 ILE A O 1
ATOM 2778 N N . LEU A 1 341 ? -20.255 -6.497 2.756 1.00 72.88 341 LEU A N 1
ATOM 2779 C CA . LEU A 1 341 ? -19.136 -7.412 3.011 1.00 72.88 341 LEU A CA 1
ATOM 2780 C C . LEU A 1 341 ? -19.168 -8.090 4.390 1.00 72.88 341 LEU A C 1
ATOM 2782 O O . LEU A 1 341 ? -18.568 -9.151 4.535 1.00 72.88 341 LEU A O 1
ATOM 2786 N N . PHE A 1 342 ? -19.760 -7.456 5.407 1.00 64.69 342 PHE A N 1
ATOM 2787 C CA . PHE A 1 342 ? -19.762 -7.967 6.787 1.00 64.69 342 PHE A CA 1
ATOM 2788 C C . PHE A 1 342 ? -21.097 -8.587 7.219 1.00 64.69 342 PHE A C 1
ATOM 2790 O O . PHE A 1 342 ? -21.098 -9.356 8.179 1.00 64.69 342 PHE A O 1
ATOM 2797 N N . ASP A 1 343 ? -22.198 -8.274 6.529 1.00 50.47 343 ASP A N 1
ATOM 2798 C CA . ASP A 1 343 ? -23.531 -8.834 6.793 1.00 50.47 343 ASP A CA 1
ATOM 2799 C C . ASP A 1 343 ? -23.858 -10.076 5.930 1.00 50.47 343 ASP A C 1
ATOM 2801 O O . ASP A 1 343 ? -24.889 -10.717 6.152 1.00 50.47 343 ASP A O 1
ATOM 2805 N N . GLY A 1 344 ? -23.002 -10.420 4.958 1.00 42.69 344 GLY A N 1
ATOM 2806 C CA . GLY A 1 344 ? -23.057 -11.657 4.159 1.00 42.69 344 GLY A CA 1
ATOM 2807 C C . GLY A 1 344 ? -22.049 -12.697 4.628 1.00 42.69 344 GLY A C 1
ATOM 2808 O O . GLY A 1 344 ? -22.382 -13.901 4.535 1.00 42.69 344 GLY A O 1
#

Sequence (344 aa):
MFIKETNKYYLLEAPMGLAIFNNNRLFSMRKYSSVDNAFKNITGIKNLNFSDEIRLFFVEYKKAVKDYDFLIVNDKDLKEYLEREINIRAEVDISAIKKIKNEFFSVFTPSLSLYNQYVVLLSKKLYSNNELINLSNIYETLDTTINTRCMRIREWYAMHFPELSSFISSNNEFLNFLIKINKIDGGDSLTDNQKINELILNTVGSKEFTNDDINKIVNDAREILSTIEYKSRIKNLLNKKTKEILPNTYDLLEDSNLIIKFLKKTNGSLNELSLMPSSTLQILGAEKSYNKNISNKDNKPPKHGFIYSTSYVQNCNNKGRISRMLANKISICLKIDVSILFDG

InterPro domains:
  IPR002687 Nop domain [PF01798] (140-338)
  IPR002687 Nop domain [PS51358] (245-344)
  IPR012976 NOSIC [SM00931] (131-183)
  IPR029012 Helix hairpin bin domain superfamily [G3DSA:1.10.287.660] (133-237)
  IPR036070 Nop domain superfamily [SSF89124] (130-338)
  IPR042239 Nop, C-terminal domain [G3DSA:1.10.246.90] (238-340)
  IPR045056 Nucleolar protein Nop56/Nop58 [PTHR10894] (26-338)

Radius of gyration: 29.55 Å; chains: 1; bounding box: 58×60×101 Å

pLDDT: mean 77.63, std 13.42, range [38.06, 95.56]